Protein AF-A0A9D6ZBC7-F1 (afdb_monomer_lite)

Structure (mmCIF, N/CA/C/O backbone):
data_AF-A0A9D6ZBC7-F1
#
_entry.id   AF-A0A9D6ZBC7-F1
#
loop_
_atom_site.group_PDB
_atom_site.id
_atom_site.type_symbol
_atom_site.label_atom_id
_atom_site.label_alt_id
_atom_site.label_comp_id
_atom_site.label_asym_id
_atom_site.label_entity_id
_atom_site.label_seq_id
_atom_site.pdbx_PDB_ins_code
_atom_site.Cartn_x
_atom_site.Cartn_y
_atom_site.Cartn_z
_atom_site.occupancy
_atom_site.B_iso_or_equiv
_atom_site.auth_seq_id
_atom_site.auth_comp_id
_atom_site.auth_asym_id
_atom_site.auth_atom_id
_atom_site.pdbx_PDB_model_num
ATOM 1 N N . MET A 1 1 ? 12.416 -15.280 4.234 1.00 29.33 1 MET A N 1
ATOM 2 C CA . MET A 1 1 ? 12.600 -16.129 3.039 1.00 29.33 1 MET A CA 1
ATOM 3 C C . MET A 1 1 ? 11.728 -15.596 1.917 1.00 29.33 1 MET A C 1
ATOM 5 O O . MET A 1 1 ? 10.502 -15.662 1.979 1.00 29.33 1 MET A O 1
ATOM 9 N N . SER A 1 2 ? 12.385 -14.903 0.995 1.00 37.00 2 SER A N 1
ATOM 10 C CA . SER A 1 2 ? 11.867 -14.318 -0.238 1.00 37.00 2 SER A CA 1
ATOM 11 C C . SER A 1 2 ? 11.934 -15.381 -1.330 1.00 37.00 2 SER A C 1
ATOM 13 O O . SER A 1 2 ? 13.017 -15.653 -1.837 1.00 37.00 2 SER A O 1
ATOM 15 N N . GLU A 1 3 ? 10.808 -16.001 -1.658 1.00 44.91 3 GLU A N 1
ATOM 16 C CA . GLU A 1 3 ? 10.723 -16.919 -2.794 1.00 44.91 3 GLU A CA 1
ATOM 17 C C . GLU A 1 3 ? 9.916 -16.275 -3.920 1.00 44.91 3 GLU A C 1
ATOM 19 O O . GLU A 1 3 ? 8.805 -15.785 -3.704 1.00 44.91 3 GLU A O 1
ATOM 24 N N . ASN A 1 4 ? 10.545 -16.301 -5.098 1.00 45.50 4 ASN A N 1
ATOM 25 C CA . ASN A 1 4 ? 10.082 -15.939 -6.436 1.00 45.50 4 ASN A CA 1
ATOM 26 C C . ASN A 1 4 ? 9.984 -14.454 -6.799 1.00 45.50 4 ASN A C 1
ATOM 28 O O . ASN A 1 4 ? 8.946 -13.961 -7.234 1.00 45.50 4 ASN A O 1
ATOM 32 N N . SER A 1 5 ? 11.128 -13.771 -6.766 1.00 60.84 5 SER A N 1
ATOM 33 C CA . SER A 1 5 ? 11.419 -12.760 -7.786 1.00 60.84 5 SER A CA 1
ATOM 34 C C . SER A 1 5 ? 12.720 -13.119 -8.495 1.00 60.84 5 SER A C 1
ATOM 36 O O . SER A 1 5 ? 13.741 -13.282 -7.831 1.00 60.84 5 SER A O 1
ATOM 38 N N . ASP A 1 6 ? 12.719 -13.145 -9.828 1.00 77.75 6 ASP A N 1
ATOM 39 C CA . ASP A 1 6 ? 13.914 -13.350 -10.675 1.00 77.75 6 ASP A CA 1
ATOM 40 C C . ASP A 1 6 ? 14.963 -12.218 -10.563 1.00 77.75 6 ASP A C 1
ATOM 42 O O . ASP A 1 6 ? 15.896 -12.128 -11.367 1.00 77.75 6 ASP A O 1
ATOM 46 N N . TYR A 1 7 ? 14.788 -11.311 -9.599 1.00 87.19 7 TYR A N 1
ATOM 47 C CA . TYR A 1 7 ? 15.556 -10.090 -9.415 1.00 87.19 7 TYR A CA 1
ATOM 48 C C . TYR A 1 7 ? 16.086 -9.990 -7.987 1.00 87.19 7 TYR A C 1
ATOM 50 O O . TYR A 1 7 ? 15.372 -10.251 -7.019 1.00 87.19 7 TYR A O 1
ATOM 58 N N . ASN A 1 8 ? 17.334 -9.547 -7.868 1.00 90.38 8 ASN A N 1
ATOM 59 C CA . ASN A 1 8 ? 17.974 -9.218 -6.607 1.00 90.38 8 ASN A CA 1
ATOM 60 C C . ASN A 1 8 ? 17.651 -7.768 -6.211 1.00 90.38 8 ASN A C 1
ATOM 62 O O . ASN A 1 8 ? 17.988 -6.830 -6.941 1.00 90.38 8 ASN A O 1
ATOM 66 N N . PHE A 1 9 ? 17.013 -7.569 -5.057 1.00 89.31 9 PHE A N 1
ATOM 67 C CA . PHE A 1 9 ? 16.696 -6.237 -4.541 1.00 89.31 9 PHE A CA 1
ATOM 68 C C . PHE A 1 9 ? 17.765 -5.777 -3.555 1.00 89.31 9 PHE A C 1
ATOM 70 O O . PHE A 1 9 ? 17.902 -6.333 -2.470 1.00 89.31 9 PHE A O 1
ATOM 77 N N . ILE A 1 10 ? 18.489 -4.716 -3.910 1.00 89.38 10 ILE A N 1
ATOM 78 C CA . ILE A 1 10 ? 19.404 -4.048 -2.983 1.00 89.38 10 ILE A CA 1
ATOM 79 C C . ILE A 1 10 ? 18.573 -3.078 -2.149 1.00 89.38 10 ILE A C 1
ATOM 81 O O . ILE A 1 10 ? 18.008 -2.116 -2.680 1.00 89.38 10 ILE A O 1
ATOM 85 N N . GLU A 1 11 ? 18.481 -3.342 -0.849 1.00 84.38 11 GLU A N 1
ATOM 86 C CA . GLU A 1 11 ? 17.707 -2.533 0.090 1.00 84.38 11 GLU A CA 1
ATOM 87 C C . GLU A 1 11 ? 18.197 -1.080 0.141 1.00 84.38 11 GLU A C 1
ATOM 89 O O . GLU A 1 11 ? 19.388 -0.786 0.046 1.00 84.38 11 GLU A O 1
ATOM 94 N N . ALA A 1 12 ? 17.261 -0.142 0.308 1.00 80.56 12 ALA A N 1
ATOM 95 C CA . ALA A 1 12 ? 17.594 1.279 0.406 1.00 80.56 12 ALA A CA 1
ATOM 96 C C . ALA A 1 12 ? 18.330 1.617 1.714 1.00 80.56 12 ALA A C 1
ATOM 98 O O . ALA A 1 12 ? 19.113 2.566 1.763 1.00 80.56 12 ALA A O 1
ATOM 99 N N . SER A 1 13 ? 18.022 0.882 2.782 1.00 80.62 13 SER A N 1
ATOM 100 C CA . SER A 1 13 ? 18.637 0.983 4.100 1.00 80.62 13 SER A CA 1
ATOM 101 C C . SER A 1 13 ? 18.189 -0.202 4.951 1.00 80.62 13 SER A C 1
ATOM 103 O O . SER A 1 13 ? 17.065 -0.663 4.785 1.00 80.62 13 SER A O 1
ATOM 105 N N . THR A 1 14 ? 19.028 -0.625 5.893 1.00 79.94 14 THR A N 1
ATOM 106 C CA . THR A 1 14 ? 18.683 -1.573 6.965 1.00 79.94 14 THR A CA 1
ATOM 107 C C . THR A 1 14 ? 18.319 -0.865 8.280 1.00 79.94 14 THR A C 1
ATOM 109 O O . THR A 1 14 ? 17.934 -1.503 9.255 1.00 79.94 14 THR A O 1
ATOM 112 N N . ASP A 1 15 ? 18.443 0.466 8.333 1.00 84.50 15 ASP A N 1
ATOM 113 C CA . ASP A 1 15 ? 18.182 1.275 9.525 1.00 84.50 15 ASP A CA 1
ATOM 114 C C . ASP A 1 15 ? 16.700 1.676 9.579 1.00 84.50 15 ASP A C 1
ATOM 116 O O . ASP A 1 15 ? 16.262 2.601 8.887 1.00 84.50 15 ASP A O 1
ATOM 120 N N . GLU A 1 16 ? 15.929 0.990 10.430 1.00 81.94 16 GLU A N 1
ATOM 121 C CA . GLU A 1 16 ? 14.491 1.231 10.613 1.00 81.94 16 GLU A CA 1
ATOM 122 C C . GLU A 1 16 ? 14.165 2.707 10.878 1.00 81.94 16 GLU A C 1
ATOM 124 O O . GLU A 1 16 ? 13.216 3.244 10.304 1.00 81.94 16 GLU A O 1
ATOM 129 N N . LYS A 1 17 ? 14.971 3.395 11.701 1.00 81.75 17 LYS A N 1
ATOM 130 C CA . LYS A 1 17 ? 14.717 4.797 12.062 1.00 81.75 17 LYS A CA 1
ATOM 131 C C . LYS A 1 17 ? 14.887 5.705 10.855 1.00 81.75 17 LYS A C 1
ATOM 133 O O . LYS A 1 17 ? 14.100 6.634 10.672 1.00 81.75 17 LYS A O 1
ATOM 138 N N . LY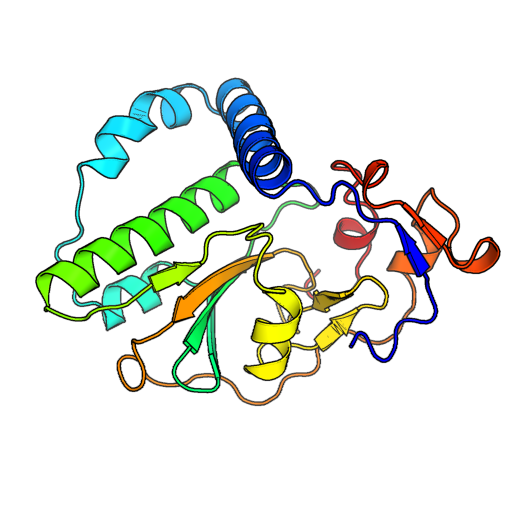S A 1 18 ? 15.887 5.441 10.008 1.00 80.31 18 LYS A N 1
ATOM 139 C CA . LYS A 1 18 ? 16.062 6.181 8.750 1.00 80.31 18 LYS A CA 1
ATOM 140 C C . LYS A 1 18 ? 14.912 5.913 7.790 1.00 80.31 18 LYS A C 1
ATOM 142 O O . LYS A 1 18 ? 14.409 6.866 7.198 1.00 80.31 18 LYS A O 1
ATOM 147 N N . ILE A 1 19 ? 14.471 4.663 7.656 1.00 78.06 19 ILE A N 1
ATOM 148 C CA . ILE A 1 19 ? 13.340 4.309 6.785 1.00 78.06 19 ILE A CA 1
ATOM 149 C C . ILE A 1 19 ? 12.082 5.067 7.220 1.00 78.06 19 ILE A C 1
ATOM 151 O O . ILE A 1 19 ? 11.454 5.737 6.400 1.00 78.06 19 ILE A O 1
ATOM 155 N N . GLU A 1 20 ? 11.756 5.045 8.513 1.00 77.19 20 GLU A N 1
ATOM 156 C CA . GLU A 1 20 ? 10.597 5.761 9.048 1.00 77.19 20 GLU A CA 1
ATOM 157 C C . GLU A 1 20 ? 10.734 7.279 8.903 1.00 77.19 20 GLU A C 1
ATOM 159 O O . GLU A 1 20 ? 9.778 7.959 8.515 1.00 77.19 20 GLU A O 1
ATOM 164 N N . PHE A 1 21 ? 11.916 7.831 9.181 1.00 77.88 21 PHE A N 1
ATOM 165 C CA . PHE A 1 21 ? 12.160 9.263 9.062 1.00 77.88 21 PHE A CA 1
ATOM 166 C C . PHE A 1 21 ? 11.981 9.740 7.618 1.00 77.88 21 PHE A C 1
ATOM 168 O O . PHE A 1 21 ? 11.157 10.617 7.352 1.00 77.88 21 PHE A O 1
ATOM 175 N N . PHE A 1 22 ? 12.690 9.134 6.662 1.00 75.62 22 PHE A N 1
ATOM 176 C CA . PHE A 1 22 ? 12.630 9.544 5.259 1.00 75.62 22 PHE A CA 1
ATOM 177 C C . PHE A 1 22 ? 11.286 9.207 4.605 1.00 75.62 22 PHE A C 1
ATOM 179 O O . PHE A 1 22 ? 10.775 10.017 3.826 1.00 75.62 22 PHE A O 1
ATOM 186 N N . GLY A 1 23 ? 10.672 8.080 4.980 1.00 74.69 23 GLY A N 1
ATOM 187 C CA . GLY A 1 23 ? 9.338 7.680 4.531 1.00 74.69 23 GLY A CA 1
ATOM 188 C C . GLY A 1 23 ? 8.234 8.651 4.956 1.00 74.69 23 GLY A C 1
ATOM 189 O O . GLY A 1 23 ? 7.213 8.754 4.284 1.00 74.69 23 GLY A O 1
ATOM 190 N N . ASN A 1 24 ? 8.443 9.425 6.026 1.00 79.12 24 ASN A N 1
ATOM 191 C CA . ASN A 1 24 ? 7.489 10.430 6.500 1.00 79.12 24 ASN A CA 1
ATOM 192 C C . ASN A 1 24 ? 7.868 11.871 6.133 1.00 79.12 24 ASN A C 1
ATOM 194 O O . ASN A 1 24 ? 6.978 12.709 5.934 1.00 79.12 24 ASN A O 1
ATOM 198 N N . LEU A 1 25 ? 9.167 12.166 6.038 1.00 82.88 25 LEU A N 1
ATOM 199 C CA . LEU A 1 25 ? 9.684 13.498 5.745 1.00 82.88 25 LEU A CA 1
ATOM 200 C C . LEU A 1 25 ? 9.356 13.920 4.312 1.00 82.88 25 LEU A C 1
ATOM 202 O O . LEU A 1 25 ? 8.748 14.972 4.112 1.00 82.88 25 LEU A O 1
ATOM 206 N N . MET A 1 26 ? 9.705 13.093 3.321 1.00 81.44 26 MET A N 1
ATOM 207 C CA . MET A 1 26 ? 9.498 13.432 1.909 1.00 81.44 26 MET A CA 1
ATOM 208 C C . MET A 1 26 ? 8.020 13.701 1.586 1.00 81.44 26 MET A C 1
ATOM 210 O O . MET A 1 26 ? 7.718 14.789 1.089 1.00 81.44 26 MET A O 1
ATOM 214 N N . PRO A 1 27 ? 7.064 12.819 1.946 1.00 82.88 27 PRO A N 1
ATOM 215 C CA . PRO A 1 27 ? 5.643 13.096 1.734 1.00 82.88 27 PRO A CA 1
ATOM 216 C C . PRO A 1 27 ? 5.151 14.365 2.433 1.00 82.88 27 PRO A C 1
ATOM 218 O O . PRO A 1 27 ? 4.293 15.066 1.905 1.00 82.88 27 PRO A O 1
ATOM 221 N N . SER A 1 28 ? 5.704 14.692 3.603 1.00 83.81 28 SER A N 1
ATOM 222 C CA . SER A 1 28 ? 5.352 15.907 4.342 1.00 83.81 28 SER A CA 1
ATOM 223 C C . SER A 1 28 ? 5.837 17.178 3.647 1.00 83.81 28 SER A C 1
ATOM 225 O O . SER A 1 28 ? 5.070 18.133 3.553 1.00 83.81 28 SER A O 1
ATOM 227 N N . ILE A 1 29 ? 7.062 17.179 3.112 1.00 85.56 29 ILE A N 1
ATOM 228 C CA . ILE A 1 29 ? 7.598 18.294 2.316 1.00 85.56 29 ILE A CA 1
ATOM 229 C C . ILE A 1 29 ? 6.783 18.467 1.029 1.00 85.56 29 ILE A C 1
ATOM 231 O O . ILE A 1 29 ? 6.406 19.586 0.678 1.00 85.56 29 ILE A O 1
ATOM 235 N N . ILE A 1 30 ? 6.466 17.362 0.345 1.00 83.88 30 ILE A N 1
ATOM 236 C CA . ILE A 1 30 ? 5.635 17.384 -0.865 1.00 83.88 30 ILE A CA 1
ATOM 237 C C . ILE A 1 30 ? 4.239 17.930 -0.535 1.00 83.88 30 ILE A C 1
ATOM 239 O O . ILE A 1 30 ? 3.748 18.794 -1.258 1.00 83.88 30 ILE A O 1
ATOM 243 N N . LEU A 1 31 ? 3.613 17.490 0.565 1.00 85.44 31 LEU A N 1
ATOM 244 C CA . LEU A 1 31 ? 2.301 17.987 0.988 1.00 85.44 31 LEU A CA 1
ATOM 245 C C . LEU A 1 31 ? 2.336 19.478 1.334 1.00 85.44 31 LEU A C 1
ATOM 247 O O . LEU A 1 31 ? 1.437 20.200 0.920 1.00 85.44 31 LEU A O 1
ATOM 251 N N . LEU A 1 32 ? 3.361 19.948 2.050 1.00 88.12 32 LEU A N 1
ATOM 252 C CA . LEU A 1 32 ? 3.521 21.368 2.370 1.00 88.12 32 LEU A CA 1
ATOM 253 C C . LEU A 1 32 ? 3.595 22.218 1.095 1.00 88.12 32 LEU A C 1
ATOM 255 O O . LEU A 1 32 ? 2.945 23.256 1.017 1.00 88.12 32 LEU A O 1
ATOM 259 N N . ARG A 1 33 ? 4.334 21.752 0.079 1.00 87.00 33 ARG A N 1
ATOM 260 C CA . ARG A 1 33 ? 4.447 22.441 -1.215 1.00 87.00 33 ARG A CA 1
ATOM 261 C C . ARG A 1 33 ? 3.155 22.398 -2.036 1.00 87.00 33 ARG A C 1
ATOM 263 O O . ARG A 1 33 ? 2.789 23.407 -2.624 1.00 87.00 33 ARG A O 1
ATOM 270 N N . ARG A 1 34 ? 2.466 21.251 -2.090 1.00 85.69 34 ARG A N 1
ATOM 271 C CA . ARG A 1 34 ? 1.246 21.068 -2.905 1.00 85.69 34 ARG A CA 1
ATOM 272 C C . ARG A 1 34 ? -0.023 21.620 -2.250 1.00 85.69 34 ARG A C 1
ATOM 274 O O . ARG A 1 34 ? -0.918 22.069 -2.954 1.00 85.69 34 ARG A O 1
ATOM 281 N N . ASN A 1 35 ? -0.145 21.531 -0.926 1.00 85.69 35 ASN A N 1
ATOM 282 C CA . ASN A 1 35 ? -1.330 21.941 -0.171 1.00 85.69 35 ASN A CA 1
ATOM 283 C C . ASN A 1 35 ? -0.950 22.422 1.251 1.00 85.69 35 ASN A C 1
ATOM 285 O O . ASN A 1 35 ? -1.160 21.705 2.241 1.00 85.69 35 ASN A O 1
ATOM 289 N N . PRO A 1 36 ? -0.410 23.648 1.380 1.00 86.75 36 PRO A N 1
ATOM 290 C CA . PRO A 1 36 ? 0.114 24.164 2.646 1.00 86.75 36 PRO A CA 1
ATOM 291 C C . PRO A 1 36 ? -0.966 24.308 3.722 1.00 86.75 36 PRO A C 1
ATOM 293 O O . PRO A 1 36 ? -0.719 23.991 4.883 1.00 86.75 36 PRO A O 1
ATOM 296 N N . ARG A 1 37 ? -2.193 24.702 3.346 1.00 87.50 37 ARG A N 1
ATOM 297 C CA . ARG A 1 37 ? -3.327 24.787 4.285 1.00 87.50 37 ARG A CA 1
ATOM 298 C C . ARG A 1 37 ? -3.588 23.441 4.956 1.00 87.50 37 ARG A C 1
ATOM 300 O O . ARG A 1 37 ? -3.703 23.368 6.175 1.00 87.50 37 ARG A O 1
ATOM 307 N N . ARG A 1 38 ? -3.635 22.357 4.178 1.00 83.94 38 ARG A N 1
ATOM 308 C CA . ARG A 1 38 ? -3.868 21.010 4.715 1.00 83.94 38 ARG A CA 1
ATOM 309 C C . ARG A 1 38 ? -2.731 20.541 5.616 1.00 83.94 38 ARG A C 1
ATOM 311 O O . ARG A 1 38 ? -3.001 19.894 6.626 1.00 83.94 38 ARG A O 1
ATOM 318 N N . PHE A 1 39 ? -1.489 20.876 5.269 1.00 84.75 39 PHE A N 1
ATOM 319 C CA . PHE A 1 39 ? -0.332 20.602 6.116 1.00 84.75 39 PHE A CA 1
ATOM 320 C C . PHE A 1 39 ? -0.441 21.324 7.468 1.00 84.75 39 PHE A C 1
ATOM 322 O O . PHE A 1 39 ? -0.314 20.681 8.508 1.00 84.75 39 PHE A O 1
ATOM 329 N N . LEU A 1 40 ? -0.747 22.626 7.459 1.00 86.25 40 LEU A N 1
ATOM 330 C CA . LEU A 1 40 ? -0.891 23.442 8.671 1.00 86.25 40 LEU A CA 1
ATOM 331 C C . LEU A 1 40 ? -2.041 22.962 9.570 1.00 86.25 40 LEU A C 1
ATOM 333 O O . LEU A 1 40 ? -1.915 22.972 10.790 1.00 86.25 40 LEU A O 1
ATOM 337 N N . MET A 1 41 ? -3.131 22.457 8.987 1.00 85.25 41 MET A N 1
ATOM 338 C CA . MET A 1 41 ? -4.286 21.936 9.734 1.00 85.25 41 MET A CA 1
ATOM 339 C C . MET A 1 41 ? -4.084 20.515 10.299 1.00 85.25 41 MET A C 1
ATOM 341 O O . MET A 1 41 ? -4.974 19.994 10.977 1.00 85.25 41 MET A O 1
ATOM 345 N N . ARG A 1 42 ? -2.943 19.850 10.050 1.00 81.38 42 ARG A N 1
ATOM 346 C CA . ARG A 1 42 ? -2.671 18.477 10.529 1.00 81.38 42 ARG A CA 1
ATOM 347 C C . ARG A 1 42 ? -2.866 18.285 12.042 1.00 81.38 42 ARG A C 1
ATOM 349 O O . ARG A 1 42 ? -3.513 17.298 12.400 1.00 81.38 42 ARG A O 1
ATOM 356 N N . PRO A 1 43 ? -2.356 19.161 12.936 1.00 79.44 43 PRO A N 1
ATOM 357 C CA . PRO A 1 43 ? -2.521 18.986 14.380 1.00 79.44 43 PRO A CA 1
ATOM 358 C C . PRO A 1 43 ? -3.997 18.981 14.788 1.00 79.44 43 PRO A C 1
ATOM 360 O O . PRO A 1 43 ? -4.437 18.076 15.493 1.00 79.44 43 PRO A O 1
ATOM 363 N N . LEU A 1 44 ? -4.786 19.913 14.246 1.00 81.75 44 LEU A N 1
ATOM 364 C CA . LEU A 1 44 ? -6.225 20.003 14.506 1.00 81.75 44 LEU A CA 1
ATOM 365 C C . LEU A 1 44 ? -6.963 18.742 14.038 1.00 81.75 44 LEU A C 1
ATOM 367 O O . LEU A 1 44 ? -7.788 18.191 14.765 1.00 81.75 44 LEU A O 1
ATOM 371 N N . ARG A 1 45 ? -6.606 18.202 12.864 1.00 81.38 45 ARG A N 1
ATOM 372 C CA . ARG A 1 45 ? -7.185 16.942 12.363 1.00 81.38 45 ARG A CA 1
ATOM 373 C C . ARG A 1 45 ? -6.873 15.741 13.265 1.00 81.38 45 ARG A C 1
ATOM 375 O O . ARG A 1 45 ? -7.701 14.833 13.326 1.00 81.38 45 ARG A O 1
ATOM 382 N N . LYS A 1 46 ? -5.727 15.712 13.959 1.00 78.56 46 LYS A N 1
ATOM 383 C CA . LYS A 1 46 ? -5.367 14.625 14.895 1.00 78.56 46 LYS A CA 1
ATOM 384 C C . LYS A 1 46 ? -6.142 14.672 16.212 1.00 78.56 46 LYS A C 1
ATOM 386 O O . LYS A 1 46 ? -6.329 13.621 16.833 1.00 78.56 46 LYS A O 1
ATOM 391 N N . LEU A 1 47 ? -6.561 15.862 16.643 1.00 78.62 47 LEU A N 1
ATOM 392 C CA . LEU A 1 47 ? -7.369 16.043 17.854 1.00 78.62 47 LEU A CA 1
ATOM 393 C C . LEU A 1 47 ? -8.775 15.465 17.673 1.00 78.62 47 LEU A C 1
ATOM 395 O O . LEU A 1 47 ? -9.328 14.875 18.598 1.00 78.62 47 LEU A O 1
ATOM 399 N N . TYR A 1 48 ? -9.313 15.548 16.457 1.00 79.94 48 TYR A N 1
ATOM 400 C CA . TYR A 1 48 ? -10.593 14.943 16.124 1.00 79.94 48 TYR A CA 1
ATOM 401 C C . TYR A 1 48 ? -10.542 13.410 16.216 1.00 79.94 48 TYR A C 1
ATOM 403 O O . TYR A 1 48 ? -9.776 12.753 15.502 1.00 79.94 48 TYR A O 1
ATOM 411 N N . THR A 1 49 ? -11.407 12.851 17.062 1.00 77.38 49 THR A N 1
ATOM 412 C CA . THR A 1 49 ? -11.709 11.417 17.096 1.00 77.38 49 THR A CA 1
ATOM 413 C C . THR A 1 49 ? -13.128 11.224 16.566 1.00 77.38 49 THR A C 1
ATOM 415 O O . THR A 1 49 ? -14.025 11.882 17.092 1.00 77.38 49 THR A O 1
ATOM 418 N N . PRO A 1 50 ? -13.345 10.364 15.556 1.00 81.31 50 PRO A N 1
ATOM 419 C CA . PRO A 1 50 ? -14.686 10.070 15.062 1.00 81.31 50 PRO A CA 1
ATOM 420 C C . PRO A 1 50 ? -15.608 9.549 16.175 1.00 81.31 50 PRO A C 1
ATOM 422 O O . PRO A 1 50 ? -15.136 8.994 17.172 1.00 81.31 50 PRO A O 1
ATOM 425 N N . SER A 1 51 ? -16.913 9.735 15.994 1.00 82.94 51 SER A N 1
ATOM 426 C CA . SER A 1 51 ? -17.970 9.133 16.822 1.00 82.94 51 SER A CA 1
ATOM 427 C C . SER A 1 51 ? -18.651 7.944 16.139 1.00 82.94 51 SER A C 1
ATOM 429 O O . SER A 1 51 ? -19.522 7.321 16.738 1.00 82.94 51 SER A O 1
ATOM 431 N N . ASP A 1 52 ? -18.283 7.662 14.887 1.00 85.25 52 ASP A N 1
ATOM 432 C CA . ASP A 1 52 ? -18.844 6.578 14.084 1.00 85.25 52 ASP A CA 1
ATOM 433 C C . ASP A 1 52 ? -18.542 5.211 14.723 1.00 85.25 52 ASP A C 1
ATOM 435 O O . ASP A 1 52 ? -17.489 5.022 15.341 1.00 85.25 52 ASP A O 1
ATOM 439 N N . LYS A 1 53 ? -19.428 4.228 14.509 1.00 90.06 53 LYS A N 1
ATOM 440 C CA . LYS A 1 53 ? -19.114 2.820 14.807 1.00 90.06 53 LYS A CA 1
ATOM 441 C C . LYS A 1 53 ? -17.916 2.379 13.963 1.00 90.06 53 LYS A C 1
ATOM 443 O O . LYS A 1 53 ? -17.784 2.800 12.813 1.00 90.06 53 LYS A O 1
ATOM 448 N N . ILE A 1 54 ? -17.076 1.482 14.484 1.00 90.31 54 ILE A N 1
ATOM 449 C CA . ILE A 1 54 ? -15.848 1.057 13.787 1.00 90.31 54 ILE A CA 1
ATOM 450 C C . ILE A 1 54 ? -16.128 0.530 12.371 1.00 90.31 54 ILE A C 1
ATOM 452 O O . ILE A 1 54 ? -15.447 0.924 11.424 1.00 90.31 54 ILE A O 1
ATOM 456 N N . SER A 1 55 ? -17.146 -0.316 12.201 1.00 89.50 55 SER A N 1
ATOM 457 C CA . SER A 1 55 ? -17.503 -0.887 10.895 1.00 89.50 55 SER A CA 1
ATOM 458 C C . SER A 1 55 ? -17.912 0.177 9.870 1.00 89.50 55 SER A C 1
ATOM 460 O O . SER A 1 55 ? -17.512 0.109 8.708 1.00 89.50 55 SER A O 1
ATOM 462 N N . GLU A 1 56 ? -18.655 1.195 10.302 1.00 91.25 56 GLU A N 1
ATOM 463 C CA . GLU A 1 56 ? -19.062 2.325 9.465 1.00 91.25 56 GLU A CA 1
ATOM 464 C C . GLU A 1 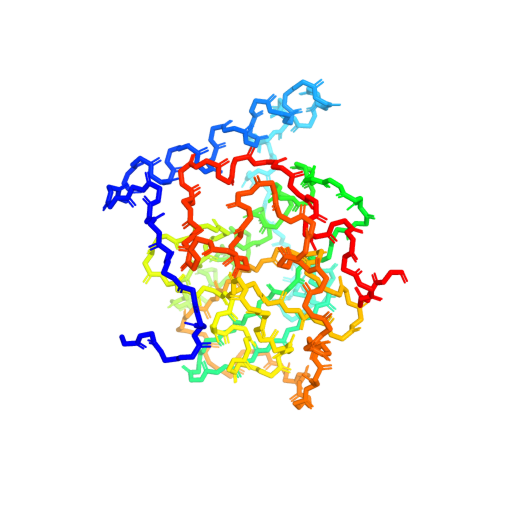56 ? -17.871 3.225 9.121 1.00 91.25 56 GLU A C 1
ATOM 466 O O . GLU A 1 56 ? -17.691 3.614 7.964 1.00 91.25 56 GLU A O 1
ATOM 471 N N . TYR A 1 57 ? -17.004 3.484 10.105 1.00 92.94 57 TYR A N 1
ATOM 472 C CA . TYR A 1 57 ? -15.777 4.242 9.906 1.00 92.94 57 TYR A CA 1
ATOM 473 C C . TYR A 1 57 ? -14.876 3.583 8.857 1.00 92.94 57 TYR A C 1
ATOM 475 O O . TYR A 1 57 ? -14.403 4.254 7.940 1.00 92.94 57 TYR A O 1
ATOM 483 N N . VAL A 1 58 ? -14.667 2.268 8.947 1.00 92.69 58 VAL A N 1
ATOM 484 C CA . VAL A 1 58 ? -13.865 1.523 7.970 1.00 92.69 58 VAL A CA 1
ATOM 485 C C . VAL A 1 58 ? -14.503 1.584 6.585 1.00 92.69 58 VAL A C 1
ATOM 487 O O . VAL A 1 58 ? -13.841 2.013 5.642 1.00 92.69 58 VAL A O 1
ATOM 490 N N . LYS A 1 59 ? -15.798 1.264 6.468 1.00 91.19 59 LYS A N 1
ATOM 491 C CA . LYS A 1 59 ? -16.519 1.260 5.184 1.00 91.19 59 LYS A CA 1
ATOM 492 C C . LYS A 1 59 ? -16.456 2.607 4.451 1.00 91.19 59 LYS A C 1
ATOM 494 O O . LYS A 1 59 ? -16.458 2.641 3.227 1.00 91.19 59 LYS A O 1
ATOM 499 N N . LYS A 1 60 ? -16.409 3.721 5.186 1.00 92.62 60 LYS A N 1
ATOM 500 C CA . LYS A 1 60 ? -16.354 5.077 4.618 1.00 92.62 60 LYS A CA 1
ATOM 501 C C . LYS A 1 60 ? -14.960 5.505 4.147 1.00 92.62 60 LYS A C 1
ATOM 503 O O . LYS A 1 60 ? -14.860 6.409 3.321 1.00 92.62 60 LYS A O 1
ATOM 508 N N . ASN A 1 61 ? -13.895 4.942 4.716 1.00 93.38 61 ASN A N 1
ATOM 509 C CA . ASN A 1 61 ? -12.531 5.471 4.564 1.00 93.38 61 ASN A CA 1
ATOM 510 C C . ASN A 1 61 ? -11.571 4.528 3.821 1.00 93.38 61 ASN A C 1
ATOM 512 O O . ASN A 1 61 ? -10.417 4.897 3.594 1.00 93.38 61 ASN A O 1
ATOM 516 N N . VAL A 1 62 ? -12.025 3.327 3.471 1.00 94.19 62 VAL A N 1
ATOM 517 C CA . VAL A 1 62 ? -11.220 2.273 2.852 1.00 94.19 62 VAL A CA 1
ATOM 518 C C . VAL A 1 62 ? -11.867 1.865 1.534 1.00 94.19 62 VAL A C 1
ATOM 520 O O . VAL A 1 62 ? -13.090 1.778 1.453 1.00 94.19 62 VAL A O 1
ATOM 523 N N . ASP A 1 63 ? -11.050 1.634 0.509 1.00 93.69 63 ASP A N 1
ATOM 524 C CA . ASP A 1 63 ? -11.526 1.200 -0.806 1.00 93.69 63 ASP A CA 1
ATOM 525 C C . ASP A 1 63 ? -11.703 -0.320 -0.887 1.00 93.69 63 ASP A C 1
ATOM 527 O O . ASP A 1 63 ? -12.639 -0.773 -1.537 1.00 93.69 63 ASP A O 1
ATOM 531 N N . ASP A 1 64 ? -10.840 -1.091 -0.218 1.00 93.19 64 ASP A N 1
ATOM 532 C CA . ASP A 1 64 ? -10.987 -2.544 -0.080 1.00 93.19 64 ASP A CA 1
ATOM 533 C C . ASP A 1 64 ? -10.321 -3.082 1.204 1.00 93.19 64 ASP A C 1
ATOM 535 O O . ASP A 1 64 ? -9.395 -2.466 1.744 1.00 93.19 64 ASP A O 1
ATOM 539 N N . ILE A 1 65 ? -10.801 -4.215 1.719 1.00 93.81 65 ILE A N 1
ATOM 540 C CA . ILE A 1 65 ? -10.384 -4.793 2.999 1.00 93.81 65 ILE A CA 1
ATOM 541 C C . ILE A 1 65 ? -10.229 -6.312 2.936 1.00 93.81 65 ILE A C 1
ATOM 543 O O . ILE A 1 65 ? -11.117 -7.046 2.511 1.00 93.81 65 ILE A O 1
ATOM 547 N N . GLY A 1 66 ? -9.108 -6.795 3.465 1.00 92.38 66 GLY A N 1
ATOM 548 C CA . GLY A 1 66 ? -8.812 -8.215 3.616 1.00 92.38 66 GLY A CA 1
ATOM 549 C C . GLY A 1 66 ? -8.482 -8.560 5.059 1.00 92.38 66 GLY A C 1
ATOM 550 O O . GLY A 1 66 ? -8.162 -7.687 5.867 1.00 92.38 66 GLY A O 1
ATOM 551 N N . GLU A 1 67 ? -8.542 -9.845 5.381 1.00 91.69 67 GLU A N 1
ATOM 552 C CA . GLU A 1 67 ? -8.160 -10.363 6.691 1.00 91.69 67 GLU A CA 1
ATOM 553 C C . GLU A 1 67 ? -7.344 -11.642 6.522 1.00 91.69 67 GLU A C 1
ATOM 555 O O . GLU A 1 67 ? -7.633 -12.471 5.656 1.00 91.69 67 GLU A O 1
ATOM 560 N N . ILE A 1 68 ? -6.285 -11.754 7.317 1.00 90.94 68 ILE A N 1
ATOM 561 C CA . ILE A 1 68 ? -5.422 -12.928 7.389 1.00 90.94 68 ILE A CA 1
ATOM 562 C C . ILE A 1 68 ? -4.902 -13.063 8.820 1.00 90.94 68 ILE A C 1
ATOM 564 O O . ILE A 1 68 ? -4.339 -12.116 9.369 1.00 90.94 68 ILE A O 1
ATOM 568 N N . ASP A 1 69 ? -5.122 -14.224 9.434 1.00 89.25 69 ASP A N 1
ATOM 569 C CA . ASP A 1 69 ? -4.654 -14.569 10.782 1.00 89.25 69 ASP A CA 1
ATOM 570 C C . ASP A 1 69 ? -4.962 -13.494 11.849 1.00 89.25 69 ASP A C 1
ATOM 572 O O . ASP A 1 69 ? -4.098 -13.092 12.632 1.00 89.25 69 ASP A O 1
ATOM 576 N N . GLY A 1 70 ? -6.188 -12.956 11.862 1.00 88.31 70 GLY A N 1
ATOM 577 C CA . GLY A 1 70 ? -6.598 -11.915 12.811 1.00 88.31 70 GLY A CA 1
ATOM 578 C C . GLY A 1 70 ? -5.985 -10.534 12.546 1.00 88.31 70 GLY A C 1
ATOM 579 O O . GLY A 1 70 ? -6.061 -9.645 13.406 1.00 88.31 70 GLY A O 1
ATOM 580 N N . THR A 1 71 ? -5.373 -10.346 11.375 1.00 91.81 71 THR A N 1
ATOM 581 C CA . THR A 1 71 ? -4.830 -9.074 10.896 1.00 91.81 71 THR A CA 1
ATOM 582 C C . THR A 1 71 ? -5.672 -8.540 9.751 1.00 91.81 71 THR A C 1
ATOM 584 O O . THR A 1 71 ? -5.746 -9.152 8.687 1.00 91.81 71 THR A O 1
ATOM 587 N N . TYR A 1 72 ? -6.256 -7.360 9.943 1.00 94.06 72 TYR A N 1
ATOM 588 C CA . TYR A 1 72 ? -6.945 -6.652 8.869 1.00 94.06 72 TYR A CA 1
ATOM 589 C C . TYR A 1 72 ? -5.955 -5.873 8.025 1.00 94.06 72 TYR A C 1
ATOM 591 O O . TYR A 1 72 ? -5.044 -5.237 8.555 1.00 94.06 72 TYR A O 1
ATOM 599 N N . VAL A 1 73 ? -6.171 -5.885 6.718 1.00 94.69 73 VAL A N 1
ATOM 600 C CA . VAL A 1 73 ? -5.398 -5.141 5.733 1.00 94.69 73 VAL A CA 1
ATOM 601 C C . VAL A 1 73 ? -6.350 -4.229 4.977 1.00 94.69 73 VAL A C 1
ATOM 603 O O . VAL A 1 73 ? -7.369 -4.687 4.472 1.00 94.69 73 VAL A O 1
ATOM 606 N N . PHE A 1 74 ? -6.018 -2.946 4.904 1.00 95.50 74 PHE A N 1
ATOM 607 C CA . PHE A 1 74 ? -6.855 -1.914 4.301 1.00 95.50 74 PHE A CA 1
ATOM 608 C C . PHE A 1 74 ? -6.144 -1.305 3.097 1.00 95.50 74 PHE A C 1
ATOM 610 O O . PHE A 1 74 ? -4.975 -0.908 3.197 1.00 95.50 74 PHE A O 1
ATOM 617 N N . LEU A 1 75 ? -6.863 -1.204 1.982 1.00 95.25 75 LEU A N 1
ATOM 618 C CA . LEU A 1 75 ? -6.401 -0.567 0.757 1.00 95.25 75 LEU A CA 1
ATOM 619 C C . LEU A 1 75 ? -7.028 0.815 0.594 1.00 95.25 75 LEU A C 1
ATOM 621 O O . LEU A 1 75 ? -8.230 1.002 0.774 1.00 95.25 75 LEU A O 1
ATOM 625 N N . HIS A 1 76 ? -6.202 1.778 0.200 1.00 95.44 76 HIS A N 1
ATOM 626 C CA . HIS A 1 76 ? -6.634 3.126 -0.155 1.00 95.44 76 HIS A CA 1
ATOM 627 C C . HIS A 1 76 ? -6.135 3.436 -1.560 1.00 95.44 76 HIS A C 1
ATOM 629 O O . HIS A 1 76 ? -4.923 3.533 -1.775 1.00 95.44 76 HIS A O 1
ATOM 635 N N . LYS A 1 77 ? -7.039 3.574 -2.527 1.00 93.06 77 LYS A N 1
ATOM 636 C CA . LYS A 1 77 ? -6.672 3.854 -3.915 1.00 93.06 77 LYS A CA 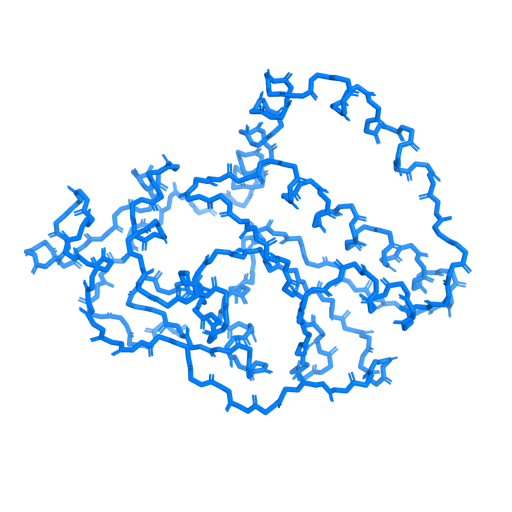1
ATOM 637 C C . LYS A 1 77 ? -6.272 5.315 -4.071 1.00 93.06 77 LYS A C 1
ATOM 639 O O . LYS A 1 77 ? -6.896 6.213 -3.504 1.00 93.06 77 LYS A O 1
ATOM 644 N N . TRP A 1 78 ? -5.284 5.581 -4.913 1.00 89.56 78 TRP A N 1
ATOM 645 C CA . TRP A 1 78 ? -5.085 6.916 -5.471 1.00 89.56 78 TRP A CA 1
ATOM 646 C C . TRP A 1 78 ? -5.443 6.901 -6.957 1.00 89.56 78 TRP A C 1
ATOM 648 O O . TRP A 1 78 ? -5.436 5.856 -7.602 1.00 89.56 78 TRP A O 1
ATOM 658 N N . LYS A 1 79 ? -5.743 8.069 -7.529 1.00 82.62 79 LYS A N 1
ATOM 659 C CA . LYS A 1 79 ? -6.089 8.185 -8.959 1.00 82.62 79 LYS A CA 1
ATOM 660 C C . LYS A 1 79 ? -4.951 8.717 -9.824 1.00 82.62 79 LYS A C 1
ATOM 662 O O . LYS A 1 79 ? -4.959 8.540 -11.033 1.00 82.62 79 LYS A O 1
ATOM 667 N N . ALA A 1 80 ? -3.982 9.401 -9.224 1.00 80.81 80 ALA A N 1
ATOM 668 C CA . ALA A 1 80 ? -2.897 10.009 -9.976 1.00 80.81 80 ALA A CA 1
ATOM 669 C C . ALA A 1 80 ? -1.902 8.955 -10.495 1.00 80.81 80 ALA A C 1
ATOM 671 O O . ALA A 1 80 ? -1.622 7.955 -9.836 1.00 80.81 80 ALA A O 1
ATOM 672 N N . HIS A 1 81 ? -1.284 9.228 -11.647 1.00 78.75 81 HIS A N 1
ATOM 673 C CA . HIS A 1 81 ? -0.170 8.419 -12.166 1.00 78.75 81 HIS A CA 1
ATOM 674 C C . HIS A 1 81 ? 1.134 8.604 -11.372 1.00 78.75 81 HIS A C 1
ATOM 676 O O . HIS A 1 81 ? 2.094 7.872 -11.592 1.00 78.75 81 HIS A O 1
ATOM 682 N N . SER A 1 82 ? 1.175 9.576 -10.457 1.00 80.06 82 SER A N 1
ATOM 683 C CA . SER A 1 82 ? 2.307 9.874 -9.576 1.00 80.06 82 SER A CA 1
ATOM 684 C C . SER A 1 82 ? 1.869 9.806 -8.116 1.00 80.06 82 SER A C 1
ATOM 686 O O . SER A 1 82 ? 0.677 9.818 -7.818 1.00 80.06 82 SER A O 1
ATOM 688 N N . PHE A 1 83 ? 2.845 9.760 -7.208 1.00 83.25 83 PHE A N 1
ATOM 689 C CA . PHE A 1 83 ? 2.597 9.735 -5.770 1.00 83.25 83 PHE A CA 1
ATOM 690 C C . PHE A 1 83 ? 1.612 10.831 -5.330 1.00 83.25 83 PHE A C 1
ATOM 692 O O . PHE A 1 83 ? 1.838 12.026 -5.567 1.00 83.25 83 PHE A O 1
ATOM 699 N N . ASP A 1 84 ? 0.543 10.416 -4.648 1.00 87.31 84 ASP A N 1
ATOM 700 C CA . ASP A 1 84 ? -0.463 11.319 -4.099 1.00 87.31 84 ASP A CA 1
ATOM 701 C C . ASP A 1 84 ? -0.214 11.570 -2.593 1.00 87.31 84 ASP A C 1
ATOM 703 O O . ASP A 1 84 ? -0.543 10.726 -1.751 1.00 87.31 84 ASP A O 1
ATOM 707 N N . PRO A 1 85 ? 0.353 12.736 -2.214 1.00 85.94 85 PRO A N 1
ATOM 708 C CA . PRO A 1 85 ? 0.652 13.055 -0.818 1.00 85.94 85 PRO A CA 1
ATOM 709 C C . PRO A 1 85 ? -0.608 13.267 0.031 1.00 85.94 85 PRO A C 1
ATOM 711 O O . PRO A 1 85 ? -0.542 13.182 1.258 1.00 85.94 85 PRO A O 1
ATOM 714 N N . VAL A 1 86 ? -1.743 13.583 -0.597 1.00 87.88 86 VAL A N 1
ATOM 715 C CA . VAL A 1 86 ? -3.012 13.801 0.096 1.00 87.88 86 VAL A CA 1
ATOM 716 C C . VAL A 1 86 ? -3.597 12.461 0.519 1.00 87.88 86 VAL A C 1
ATOM 718 O O . VAL A 1 86 ? -3.902 12.288 1.699 1.00 87.88 86 VAL A O 1
ATOM 721 N N . VAL A 1 87 ? -3.679 11.507 -0.411 1.00 90.38 87 VAL A N 1
ATOM 722 C CA . VAL A 1 87 ? -4.169 10.151 -0.121 1.00 90.38 87 VAL A CA 1
ATOM 723 C C . VAL A 1 87 ? -3.239 9.442 0.866 1.00 90.38 87 VAL A C 1
ATOM 725 O O . VAL A 1 87 ? -3.713 8.769 1.781 1.00 90.38 87 VAL A O 1
ATOM 728 N N . PHE A 1 88 ? -1.924 9.677 0.778 1.00 90.94 88 PHE A N 1
ATOM 729 C CA . PHE A 1 88 ? -0.957 9.153 1.750 1.00 90.94 88 PHE A CA 1
ATOM 730 C C . PHE A 1 88 ? -1.243 9.650 3.168 1.00 90.94 88 PHE A C 1
ATOM 732 O O . PHE A 1 88 ? -1.245 8.881 4.130 1.00 90.94 88 PHE A O 1
ATOM 739 N N . GLU A 1 89 ? -1.500 10.950 3.308 1.00 89.88 89 GLU A N 1
ATOM 740 C CA . GLU A 1 89 ? -1.805 11.542 4.604 1.00 89.88 89 GLU A CA 1
ATOM 741 C C . GLU A 1 89 ? -3.143 11.055 5.157 1.00 89.88 89 GLU A C 1
ATOM 743 O O . GLU A 1 89 ? -3.251 10.785 6.354 1.00 89.88 89 GLU A O 1
ATOM 748 N N . ASP A 1 90 ? -4.158 10.929 4.306 1.00 90.81 90 ASP A N 1
ATOM 749 C CA . ASP A 1 90 ? -5.466 10.430 4.720 1.00 90.81 90 ASP A CA 1
ATOM 750 C C . ASP A 1 90 ? -5.407 8.965 5.140 1.00 90.81 90 ASP A C 1
ATOM 752 O O . ASP A 1 90 ? -5.981 8.621 6.167 1.00 90.81 90 ASP A O 1
ATOM 756 N N . THR A 1 91 ? -4.619 8.146 4.444 1.00 93.94 91 THR A N 1
ATOM 757 C CA . THR A 1 91 ? -4.339 6.754 4.819 1.00 93.94 91 THR A CA 1
ATOM 758 C C . THR A 1 91 ? -3.730 6.665 6.223 1.00 93.94 91 THR A C 1
ATOM 760 O O . THR A 1 91 ? -4.173 5.892 7.075 1.00 93.94 91 THR A O 1
ATOM 763 N N . LYS A 1 92 ? -2.736 7.511 6.522 1.00 92.50 92 LYS A N 1
ATOM 764 C CA . LYS A 1 92 ? -2.134 7.574 7.863 1.00 92.50 92 LYS A CA 1
ATOM 765 C C . LYS A 1 92 ? -3.119 8.062 8.919 1.00 92.50 92 LYS A C 1
ATOM 767 O O . LYS A 1 92 ? -3.110 7.575 10.048 1.00 92.50 92 LYS A O 1
ATOM 772 N N . MET A 1 93 ? -3.941 9.049 8.572 1.00 91.56 93 MET A N 1
ATOM 773 C CA . MET A 1 93 ? -4.947 9.592 9.478 1.00 91.56 93 MET A CA 1
ATOM 774 C C . MET A 1 93 ? -6.043 8.567 9.774 1.00 91.56 93 MET A C 1
ATOM 776 O O . MET A 1 93 ? -6.491 8.483 10.916 1.00 91.56 93 MET A O 1
ATOM 780 N N . PHE A 1 94 ? -6.443 7.786 8.770 1.00 94.38 94 PHE A N 1
ATOM 781 C CA . PHE A 1 94 ? -7.396 6.694 8.898 1.00 94.38 94 PHE A CA 1
ATOM 782 C C . PHE A 1 94 ? -6.925 5.690 9.948 1.00 94.38 94 PHE A C 1
ATOM 784 O O . PHE A 1 94 ? -7.599 5.516 10.962 1.00 94.38 94 PHE A O 1
ATOM 791 N N . ILE A 1 95 ? -5.740 5.098 9.765 1.00 93.69 95 ILE A N 1
ATOM 792 C CA . ILE A 1 95 ? -5.275 4.042 10.669 1.00 93.69 95 ILE A CA 1
ATOM 793 C C . ILE A 1 95 ? -5.000 4.582 12.083 1.00 93.69 95 ILE A C 1
ATOM 795 O O . ILE A 1 95 ? -5.292 3.918 13.075 1.00 93.69 95 ILE A O 1
ATOM 799 N N . TYR A 1 96 ? -4.536 5.834 12.199 1.00 92.06 96 TYR A N 1
ATOM 800 C CA . TYR A 1 96 ? -4.380 6.516 13.488 1.00 92.06 96 TYR A CA 1
ATOM 801 C C . TYR A 1 96 ? -5.715 6.679 14.231 1.00 92.06 96 TYR A C 1
ATOM 803 O O . TYR A 1 96 ? -5.801 6.420 15.434 1.00 92.06 96 TYR A O 1
ATOM 811 N N . ARG A 1 97 ? -6.768 7.114 13.530 1.00 92.44 97 ARG A N 1
ATOM 812 C CA . ARG A 1 97 ? -8.104 7.303 14.113 1.00 92.44 97 ARG A CA 1
ATOM 813 C C . ARG A 1 97 ? -8.783 5.977 14.419 1.00 92.44 97 ARG A C 1
ATOM 815 O O . ARG A 1 97 ? -9.390 5.869 15.478 1.00 92.44 97 ARG A O 1
ATOM 822 N N . LEU A 1 98 ? -8.625 4.976 13.556 1.00 93.00 98 LEU A N 1
ATOM 823 C CA . LEU A 1 98 ? -9.106 3.625 13.819 1.00 93.00 98 LEU A CA 1
ATOM 824 C C . LEU A 1 98 ? -8.489 3.075 15.112 1.00 93.00 98 LEU A C 1
ATOM 826 O O . LEU A 1 98 ? -9.214 2.613 15.983 1.00 93.00 98 LEU A O 1
ATOM 830 N N . ASN A 1 99 ? -7.177 3.239 15.305 1.00 91.25 99 ASN A N 1
ATOM 831 C CA . ASN A 1 99 ? -6.505 2.826 16.539 1.00 91.25 99 ASN A CA 1
ATOM 832 C C . ASN A 1 99 ? -7.057 3.536 17.790 1.00 91.25 99 ASN A C 1
ATOM 834 O O . ASN A 1 99 ? -7.167 2.926 18.850 1.00 91.25 99 ASN A O 1
ATOM 838 N N . LYS A 1 100 ? -7.438 4.817 17.679 1.00 90.31 100 LYS A N 1
ATOM 839 C CA . LYS A 1 100 ? -8.113 5.544 18.768 1.00 90.31 100 LYS A CA 1
ATOM 840 C C . LYS A 1 100 ? -9.515 5.010 19.058 1.00 90.31 100 LYS A C 1
ATOM 842 O O . LYS A 1 100 ? -9.891 4.953 20.224 1.00 90.31 100 LYS A O 1
ATOM 847 N N . LEU A 1 101 ? -10.288 4.668 18.025 1.00 90.94 101 LEU A N 1
ATOM 848 C CA . LEU A 1 101 ? -11.625 4.091 18.191 1.00 90.94 101 LEU A CA 1
ATOM 849 C C . LEU A 1 101 ? -11.547 2.741 18.910 1.00 90.94 101 LEU A C 1
ATOM 851 O O . LEU A 1 101 ? -12.251 2.536 19.889 1.00 90.94 101 LEU A O 1
ATOM 855 N N . LEU A 1 102 ? -10.611 1.882 18.506 1.00 90.31 102 LEU A N 1
ATOM 856 C CA . LEU A 1 102 ? -10.371 0.588 19.152 1.00 90.31 102 LEU A CA 1
ATOM 857 C C . LEU A 1 102 ? -10.000 0.737 20.624 1.00 90.31 102 LEU A C 1
ATOM 859 O O . LEU A 1 102 ? -10.575 0.069 21.477 1.00 90.31 102 LEU A O 1
ATOM 863 N N . ALA A 1 103 ? -9.089 1.665 20.927 1.00 89.31 103 ALA A N 1
ATOM 864 C CA . ALA A 1 103 ? -8.682 1.932 22.300 1.00 89.31 103 ALA A CA 1
ATOM 865 C C . ALA A 1 103 ? -9.859 2.394 23.179 1.00 89.31 103 ALA A C 1
ATOM 867 O O . ALA A 1 103 ? -9.919 2.029 24.350 1.00 89.31 103 ALA A O 1
ATOM 868 N N . LYS A 1 104 ? -10.814 3.160 22.626 1.00 89.31 104 LYS A N 1
ATOM 869 C CA . LYS A 1 104 ? -12.040 3.553 23.344 1.00 89.31 104 LYS A CA 1
ATOM 870 C C . LYS A 1 104 ? -12.959 2.370 23.646 1.00 89.31 104 LYS A C 1
ATOM 872 O O . LYS A 1 104 ? -13.634 2.392 24.668 1.00 89.31 104 LYS A O 1
ATOM 877 N N . GLU A 1 105 ? -12.979 1.361 22.781 1.00 88.00 105 GLU A N 1
ATOM 878 C CA . GLU A 1 105 ? -13.748 0.125 22.972 1.00 88.00 105 GLU A CA 1
ATOM 879 C C . GLU A 1 105 ? -12.985 -0.935 23.790 1.00 88.00 105 GLU A C 1
ATOM 881 O O . GLU A 1 105 ? -13.461 -2.053 23.957 1.00 88.00 105 GLU A O 1
ATOM 886 N N . GLY A 1 106 ? -11.797 -0.606 24.317 1.00 89.12 106 GLY A N 1
ATOM 887 C CA . GLY A 1 106 ? -10.967 -1.541 25.084 1.00 89.12 106 GLY A CA 1
ATOM 888 C C . GLY A 1 106 ? -10.283 -2.617 24.232 1.00 89.12 106 GLY A C 1
ATOM 889 O O . GLY A 1 106 ? -9.734 -3.574 24.776 1.00 89.12 106 GLY A O 1
ATOM 890 N N . ILE A 1 107 ? -10.286 -2.470 22.904 1.00 89.00 107 ILE A N 1
ATOM 891 C CA . ILE A 1 107 ? -9.672 -3.415 21.969 1.00 89.00 107 ILE A CA 1
ATOM 892 C C . ILE A 1 107 ? -8.202 -3.047 21.774 1.00 89.00 107 ILE A C 1
ATOM 894 O O . ILE A 1 107 ? -7.866 -1.947 21.325 1.00 89.00 107 ILE A O 1
ATOM 898 N N . ASN A 1 108 ? -7.311 -3.992 22.067 1.00 82.94 108 ASN A N 1
ATOM 899 C CA . ASN A 1 108 ? -5.869 -3.774 22.007 1.00 82.94 108 ASN A CA 1
ATOM 900 C C . ASN A 1 108 ? -5.299 -4.125 20.620 1.00 82.94 108 ASN A C 1
ATOM 902 O O . ASN A 1 108 ? -4.579 -5.106 20.441 1.00 82.94 108 ASN A O 1
ATOM 906 N N . GLY A 1 109 ? -5.668 -3.321 19.622 1.00 85.88 109 GLY A N 1
ATOM 907 C CA . GLY A 1 109 ? -5.146 -3.427 18.261 1.00 85.88 109 GLY A CA 1
ATOM 908 C C . GLY A 1 109 ? -3.836 -2.655 18.070 1.00 85.88 109 GLY A C 1
ATOM 909 O O . GLY A 1 109 ? -3.594 -1.641 18.726 1.00 85.88 109 GLY A O 1
ATOM 910 N N . LYS A 1 110 ? -2.993 -3.103 17.134 1.00 90.25 110 LYS A N 1
ATOM 911 C CA . LYS A 1 110 ? -1.769 -2.389 16.736 1.00 90.25 110 LYS A CA 1
ATOM 912 C C . LYS A 1 110 ? -1.817 -1.993 15.265 1.00 90.25 110 LYS A C 1
ATOM 914 O O . LYS A 1 110 ? -1.782 -2.837 14.372 1.00 90.25 110 LYS A O 1
ATOM 919 N N . ALA A 1 111 ? -1.862 -0.683 15.037 1.00 91.88 111 ALA A N 1
ATOM 920 C CA . ALA A 1 111 ? -1.783 -0.072 13.718 1.00 91.88 111 ALA A CA 1
ATOM 921 C C . ALA A 1 111 ? -0.415 -0.280 13.046 1.00 91.88 111 ALA A C 1
ATOM 923 O O . ALA A 1 111 ? 0.638 -0.006 13.628 1.00 91.88 111 ALA A O 1
ATOM 924 N N . LEU A 1 112 ? -0.454 -0.673 11.776 1.00 92.25 112 LEU A N 1
ATOM 925 C CA . LEU A 1 112 ? 0.673 -0.743 10.856 1.00 92.25 112 LEU A CA 1
ATOM 926 C C . LEU A 1 112 ? 0.489 0.330 9.782 1.00 92.25 112 LEU A C 1
ATOM 928 O O . LEU A 1 112 ? -0.454 0.304 8.988 1.00 92.25 112 LEU A O 1
ATOM 932 N N . TYR A 1 113 ? 1.394 1.302 9.797 1.00 90.75 113 TYR A N 1
ATOM 933 C CA . TYR A 1 113 ? 1.372 2.451 8.898 1.00 90.75 113 TYR A CA 1
ATOM 934 C C . TYR A 1 113 ? 1.979 2.104 7.533 1.00 90.75 113 TYR A C 1
ATOM 936 O O . TYR A 1 113 ? 2.762 1.152 7.437 1.00 90.75 113 TYR A O 1
ATOM 944 N N . PRO A 1 114 ? 1.689 2.899 6.485 1.00 86.88 114 PRO A N 1
ATOM 945 C CA . PRO A 1 114 ? 2.358 2.739 5.201 1.00 86.88 114 PRO A CA 1
ATOM 946 C C . PRO A 1 114 ? 3.876 2.829 5.378 1.00 86.88 114 PRO A C 1
ATOM 948 O O . PRO A 1 114 ? 4.355 3.620 6.192 1.00 86.88 114 PRO A O 1
ATOM 951 N N . LEU A 1 115 ? 4.622 2.055 4.585 1.00 79.94 115 LEU A N 1
ATOM 952 C CA . LEU A 1 115 ? 6.089 1.981 4.647 1.00 79.94 115 LEU A CA 1
ATOM 953 C C . LEU A 1 115 ? 6.641 1.442 5.983 1.00 79.94 115 LEU A C 1
ATOM 955 O O . LEU A 1 115 ? 7.763 1.775 6.357 1.00 79.94 115 LEU A O 1
ATOM 959 N N . SER A 1 116 ? 5.875 0.616 6.710 1.00 77.94 116 SER A N 1
ATOM 960 C CA . SER A 1 116 ? 6.388 -0.072 7.902 1.00 77.94 116 SER A CA 1
ATOM 961 C C . SER A 1 116 ? 7.609 -0.935 7.539 1.00 77.94 116 SER A C 1
ATOM 963 O O . SER A 1 116 ? 7.474 -1.827 6.702 1.00 77.94 116 SER A O 1
ATOM 965 N N . PRO A 1 117 ? 8.787 -0.724 8.161 1.00 75.12 117 PRO A N 1
ATOM 966 C CA . PRO A 1 117 ? 9.998 -1.472 7.810 1.00 75.12 117 PRO A CA 1
ATOM 967 C C . PRO A 1 117 ? 9.962 -2.930 8.290 1.00 75.12 117 PRO A C 1
ATOM 969 O O . PRO A 1 117 ? 10.709 -3.764 7.795 1.00 75.12 117 PRO A O 1
ATOM 972 N N . ARG A 1 118 ? 9.088 -3.248 9.251 1.00 80.06 118 ARG A N 1
ATOM 973 C CA . ARG A 1 118 ? 9.064 -4.550 9.938 1.00 80.06 118 ARG A CA 1
ATOM 974 C C . ARG A 1 118 ? 8.192 -5.592 9.257 1.00 80.06 118 ARG A C 1
ATOM 976 O O . ARG A 1 118 ? 8.362 -6.783 9.497 1.00 80.06 118 ARG A O 1
ATOM 983 N N . ILE A 1 119 ? 7.214 -5.151 8.471 1.00 87.44 119 ILE A N 1
ATOM 984 C CA . ILE A 1 119 ? 6.206 -6.023 7.871 1.00 87.44 119 ILE A CA 1
ATOM 985 C C . ILE A 1 119 ? 6.080 -5.675 6.396 1.00 87.44 119 ILE A C 1
ATOM 987 O O . ILE A 1 119 ? 5.815 -4.533 6.028 1.00 87.44 119 ILE A O 1
ATOM 991 N N . ASN A 1 120 ? 6.212 -6.692 5.546 1.00 90.94 120 ASN A N 1
ATOM 992 C CA . ASN A 1 120 ? 5.952 -6.564 4.120 1.00 90.94 120 ASN A CA 1
ATOM 993 C C . ASN A 1 120 ? 4.433 -6.496 3.882 1.00 90.94 120 ASN A C 1
ATOM 995 O O . ASN A 1 120 ? 3.770 -7.513 3.677 1.00 90.94 120 ASN A O 1
ATOM 999 N N . LEU A 1 121 ? 3.886 -5.279 3.950 1.00 94.81 121 LEU A N 1
ATOM 1000 C CA . LEU A 1 121 ? 2.461 -5.009 3.750 1.00 94.81 121 LEU A CA 1
ATOM 1001 C C . LEU A 1 121 ? 1.929 -5.484 2.384 1.00 94.81 121 LEU A C 1
ATOM 1003 O O . LEU A 1 121 ? 0.843 -6.058 2.373 1.00 94.81 121 LEU A O 1
ATOM 1007 N N . PRO A 1 122 ? 2.654 -5.334 1.253 1.00 94.75 122 PRO A N 1
ATOM 1008 C CA . PRO A 1 122 ? 2.245 -5.942 -0.013 1.00 94.75 122 PRO A CA 1
ATOM 1009 C C . PRO A 1 122 ? 2.017 -7.452 0.073 1.00 94.75 122 PRO A C 1
ATOM 1011 O O . PRO A 1 122 ? 0.979 -7.944 -0.365 1.00 94.75 122 PRO A O 1
ATOM 1014 N N . LYS A 1 123 ? 2.955 -8.191 0.677 1.00 93.88 123 LYS A N 1
ATOM 1015 C CA . LYS A 1 123 ? 2.830 -9.644 0.853 1.00 93.88 123 LYS A CA 1
ATOM 1016 C C . LYS A 1 123 ? 1.661 -9.999 1.770 1.00 93.88 123 LYS A C 1
ATOM 1018 O O . LYS A 1 123 ? 0.916 -10.927 1.476 1.00 93.88 123 LYS A O 1
ATOM 1023 N N . LEU A 1 124 ? 1.481 -9.242 2.851 1.00 94.38 124 LEU A N 1
ATOM 1024 C CA . LEU A 1 124 ? 0.357 -9.423 3.767 1.00 94.38 124 LEU A CA 1
ATOM 1025 C C . LEU A 1 124 ? -0.991 -9.219 3.054 1.00 94.38 124 LEU A C 1
ATOM 1027 O O . LEU A 1 124 ? -1.892 -10.035 3.208 1.00 94.38 124 LEU A O 1
ATOM 1031 N N . ALA A 1 125 ? -1.105 -8.181 2.224 1.00 94.75 125 ALA A N 1
ATOM 1032 C CA . ALA A 1 125 ? -2.306 -7.902 1.441 1.00 94.75 125 ALA A CA 1
ATOM 1033 C C . ALA A 1 125 ? -2.602 -8.991 0.397 1.00 94.75 125 ALA A C 1
ATOM 1035 O O . ALA A 1 125 ? -3.752 -9.400 0.247 1.00 94.75 125 ALA A O 1
ATOM 1036 N N . ALA A 1 126 ? -1.569 -9.501 -0.282 1.00 94.62 126 ALA A N 1
ATOM 1037 C CA . ALA A 1 126 ? -1.718 -10.606 -1.227 1.00 94.62 126 ALA A CA 1
ATOM 1038 C C . ALA A 1 126 ? -2.220 -11.879 -0.523 1.00 94.62 126 ALA A C 1
ATOM 1040 O O . ALA A 1 126 ? -3.163 -12.520 -0.984 1.00 94.62 126 ALA A O 1
ATOM 1041 N N . ASN A 1 127 ? -1.659 -12.200 0.647 1.00 93.38 127 ASN A N 1
ATOM 1042 C CA . ASN A 1 127 ? -2.114 -13.327 1.465 1.00 93.38 127 ASN A CA 1
ATOM 1043 C C . ASN A 1 127 ? -3.558 -13.146 1.968 1.00 93.38 127 ASN A C 1
ATOM 1045 O O . ASN A 1 127 ? -4.289 -14.127 2.082 1.00 93.38 127 ASN A O 1
ATOM 1049 N N . ALA A 1 128 ? -3.985 -11.902 2.208 1.00 92.56 128 ALA A N 1
ATOM 1050 C CA . ALA A 1 128 ? -5.364 -11.549 2.553 1.00 92.56 128 ALA A CA 1
ATOM 1051 C C . ALA A 1 128 ? -6.338 -11.581 1.350 1.00 92.56 128 ALA A C 1
ATOM 1053 O O . ALA A 1 128 ? -7.527 -11.288 1.502 1.00 92.56 128 ALA A O 1
ATOM 1054 N N . GLY A 1 129 ? -5.858 -11.944 0.153 1.00 93.19 129 GLY A N 1
ATOM 1055 C CA . GLY A 1 129 ? -6.669 -12.107 -1.055 1.00 93.19 129 GLY A CA 1
ATOM 1056 C C . GLY A 1 129 ? -6.956 -10.817 -1.825 1.00 93.19 129 GLY A C 1
ATOM 1057 O O . GLY A 1 129 ? -7.787 -10.845 -2.729 1.00 93.19 129 GLY A O 1
ATOM 1058 N N . LEU A 1 130 ? -6.269 -9.718 -1.504 1.00 94.38 130 LEU A N 1
ATOM 1059 C CA . LEU A 1 130 ? -6.502 -8.382 -2.075 1.00 94.38 130 LEU A CA 1
ATOM 1060 C C . LEU A 1 130 ? -5.770 -8.137 -3.406 1.00 94.38 130 LEU A C 1
ATOM 1062 O O . LEU A 1 130 ? -5.518 -6.999 -3.798 1.00 94.38 130 LEU A O 1
ATOM 1066 N N . GLY A 1 131 ? -5.339 -9.201 -4.074 1.00 94.62 131 GLY A N 1
ATOM 1067 C CA . GLY A 1 131 ? -4.555 -9.129 -5.298 1.00 94.62 131 GLY A CA 1
ATOM 1068 C C . GLY A 1 131 ? -3.322 -10.020 -5.258 1.00 94.62 131 GLY A C 1
ATOM 1069 O O . GLY A 1 131 ? -3.150 -10.866 -4.379 1.00 94.62 131 GLY A O 1
ATOM 1070 N N . THR A 1 132 ? -2.432 -9.810 -6.223 1.00 95.31 132 THR A N 1
ATOM 1071 C CA . THR A 1 132 ? -1.204 -10.599 -6.383 1.00 95.31 132 THR A CA 1
ATOM 1072 C C . THR A 1 132 ? 0.022 -9.699 -6.473 1.00 95.31 132 THR A C 1
ATOM 1074 O O . THR A 1 132 ? -0.071 -8.514 -6.800 1.00 95.31 132 THR A O 1
ATOM 1077 N N . LEU A 1 133 ? 1.191 -10.245 -6.138 1.00 94.44 133 LEU A N 1
ATOM 1078 C CA . LEU A 1 133 ? 2.448 -9.507 -6.211 1.00 94.44 133 LEU A CA 1
ATOM 1079 C C . LEU A 1 133 ? 2.924 -9.394 -7.664 1.00 94.44 133 LEU A C 1
ATOM 1081 O O . LEU A 1 133 ? 2.860 -10.351 -8.430 1.00 94.44 133 LEU A O 1
ATOM 1085 N N . SER A 1 134 ? 3.425 -8.218 -8.025 1.00 93.94 134 SER A N 1
ATOM 1086 C CA . SER A 1 134 ? 4.180 -7.992 -9.264 1.00 93.94 134 SER A CA 1
ATOM 1087 C C . SER A 1 134 ? 5.624 -8.506 -9.145 1.00 93.94 134 SER A C 1
ATOM 1089 O O . SER A 1 134 ? 6.087 -8.749 -8.026 1.00 93.94 134 SER A O 1
ATOM 1091 N N . PRO A 1 135 ? 6.398 -8.565 -10.249 1.00 91.69 135 PRO A N 1
ATOM 1092 C CA . PRO A 1 135 ? 7.822 -8.917 -10.199 1.00 91.69 135 PRO A CA 1
ATOM 1093 C C . PRO A 1 135 ? 8.676 -8.026 -9.279 1.00 91.69 135 PRO A C 1
ATOM 1095 O O . PRO A 1 135 ? 9.742 -8.439 -8.832 1.00 91.69 135 PRO A O 1
ATOM 1098 N N . PHE A 1 136 ? 8.214 -6.807 -8.975 1.00 90.62 136 PHE A N 1
ATOM 1099 C CA . PHE A 1 136 ? 8.854 -5.894 -8.019 1.00 90.62 136 PHE A CA 1
ATOM 1100 C C . PHE A 1 136 ? 8.326 -6.008 -6.584 1.00 90.62 136 PHE A C 1
ATOM 1102 O O . PHE A 1 136 ? 8.611 -5.147 -5.754 1.00 90.62 136 PHE A O 1
ATOM 1109 N N . GLY A 1 137 ? 7.528 -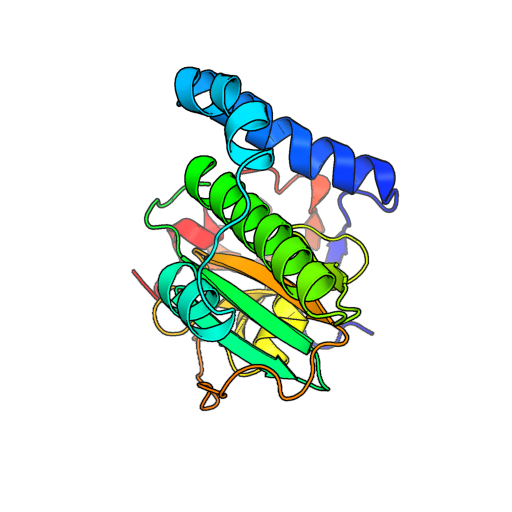7.032 -6.279 1.00 90.50 137 GLY A N 1
ATOM 1110 C CA . GLY A 1 137 ? 6.975 -7.255 -4.943 1.00 90.50 137 GLY A CA 1
ATOM 1111 C C . GLY A 1 137 ? 5.922 -6.227 -4.515 1.00 90.50 137 GLY A C 1
ATOM 1112 O O . GLY A 1 137 ? 5.540 -6.197 -3.348 1.00 90.50 137 GLY A O 1
ATOM 1113 N N . LEU A 1 138 ? 5.436 -5.384 -5.433 1.00 92.56 138 LEU A N 1
ATOM 1114 C CA . LEU A 1 138 ? 4.296 -4.498 -5.185 1.00 92.56 138 LEU A CA 1
ATOM 1115 C C . LEU A 1 138 ? 2.993 -5.283 -5.321 1.00 92.56 138 LEU A C 1
ATOM 1117 O O . LEU A 1 138 ? 2.868 -6.078 -6.254 1.00 92.56 138 LEU A O 1
ATOM 1121 N N . LEU A 1 139 ? 2.024 -5.011 -4.446 1.00 95.25 139 LEU A N 1
ATOM 1122 C CA . LEU A 1 139 ? 0.662 -5.514 -4.599 1.00 95.25 139 LEU A CA 1
ATOM 1123 C C . LEU A 1 139 ? 0.032 -4.890 -5.845 1.00 95.25 139 LEU A C 1
ATOM 1125 O O . LEU A 1 139 ? 0.077 -3.673 -6.020 1.00 95.25 139 LEU A O 1
ATOM 1129 N N . VAL A 1 140 ? -0.580 -5.722 -6.676 1.00 95.88 140 VAL A N 1
ATOM 1130 C CA . VAL A 1 140 ? -1.447 -5.303 -7.772 1.00 95.88 140 VAL A CA 1
ATOM 1131 C C . VAL A 1 140 ? -2.854 -5.759 -7.417 1.00 95.88 140 VAL A C 1
ATOM 1133 O O . VAL A 1 140 ? -3.106 -6.959 -7.340 1.00 95.88 140 VAL A O 1
ATOM 1136 N N . HIS A 1 141 ? -3.751 -4.807 -7.179 1.00 95.50 141 HIS A N 1
ATOM 1137 C CA . HIS A 1 141 ? -5.180 -5.060 -7.001 1.00 95.50 141 HIS A CA 1
ATOM 1138 C C . HIS A 1 141 ? -5.850 -5.180 -8.384 1.00 95.50 141 HIS A C 1
ATOM 1140 O O . HIS A 1 141 ? -5.488 -4.403 -9.272 1.00 95.50 141 HIS A O 1
ATOM 1146 N N . PRO A 1 142 ? -6.819 -6.087 -8.608 1.00 93.62 142 PRO A N 1
ATOM 1147 C CA . PRO A 1 142 ? -7.521 -6.219 -9.896 1.00 93.62 142 PRO A CA 1
ATOM 1148 C C . PRO A 1 142 ? -8.147 -4.908 -10.396 1.00 93.62 142 PRO A C 1
ATOM 1150 O O . PRO A 1 142 ? -8.050 -4.591 -11.578 1.00 93.62 142 PRO A O 1
ATOM 1153 N N . GLU A 1 143 ? -8.752 -4.122 -9.503 1.00 92.25 143 GLU A N 1
ATOM 1154 C CA . GLU A 1 143 ? -9.454 -2.887 -9.883 1.00 92.25 143 GLU A CA 1
ATOM 1155 C C . GLU A 1 143 ? -8.568 -1.640 -9.828 1.00 92.25 143 GLU A C 1
ATOM 1157 O O . GLU A 1 143 ? -8.807 -0.679 -10.552 1.00 92.25 143 GLU A O 1
ATOM 1162 N N . PHE A 1 144 ? -7.555 -1.616 -8.956 1.00 92.19 144 PHE A N 1
ATOM 1163 C CA . PHE A 1 144 ? -6.770 -0.398 -8.684 1.00 92.19 144 PHE A CA 1
ATOM 1164 C C . PHE A 1 144 ? -5.345 -0.492 -9.237 1.00 92.19 144 PHE A C 1
ATOM 1166 O O . PHE A 1 144 ? -4.583 0.475 -9.183 1.00 92.19 144 PHE A O 1
ATOM 1173 N N . GLY A 1 145 ? -4.947 -1.664 -9.735 1.00 94.00 145 GLY A N 1
ATOM 1174 C CA . GLY A 1 145 ? -3.564 -1.940 -10.081 1.00 94.00 145 GLY A CA 1
ATOM 1175 C C . GLY A 1 145 ? -2.640 -1.744 -8.871 1.00 94.00 145 GLY A C 1
ATOM 1176 O O . GLY A 1 145 ? -3.035 -2.012 -7.734 1.00 94.00 145 GLY A O 1
ATOM 1177 N N . PRO A 1 146 ? -1.408 -1.252 -9.081 1.00 94.12 146 PRO A N 1
ATOM 1178 C CA . PRO A 1 146 ? -0.477 -0.922 -8.003 1.00 94.12 146 PRO A CA 1
ATOM 1179 C C . PRO A 1 146 ? -0.686 0.490 -7.416 1.00 94.12 146 PRO A C 1
ATOM 1181 O O . PRO A 1 146 ? 0.151 0.972 -6.653 1.00 94.12 146 PRO A O 1
ATOM 1184 N N . ARG A 1 147 ? -1.761 1.200 -7.792 1.00 93.31 147 ARG A N 1
ATOM 1185 C CA . ARG A 1 147 ? -2.024 2.609 -7.441 1.00 93.31 147 ARG A CA 1
ATOM 1186 C C . ARG A 1 147 ? -2.767 2.739 -6.109 1.00 93.31 147 ARG A C 1
ATOM 1188 O O . ARG A 1 147 ? -3.867 3.283 -6.029 1.00 93.31 147 ARG A O 1
ATOM 1195 N N . LEU A 1 148 ? -2.158 2.207 -5.056 1.00 93.62 148 LEU A N 1
ATOM 1196 C CA . LEU A 1 148 ? -2.771 2.106 -3.736 1.00 93.62 148 LEU A CA 1
ATOM 1197 C C . LEU A 1 148 ? -1.761 2.296 -2.603 1.00 93.62 148 LEU A C 1
ATOM 1199 O O . LEU A 1 148 ? -0.556 2.105 -2.770 1.00 93.62 148 LEU A O 1
ATOM 1203 N N . PHE A 1 149 ? -2.273 2.631 -1.425 1.00 94.88 149 PHE A N 1
ATOM 1204 C CA . PHE A 1 149 ? -1.565 2.478 -0.162 1.00 94.88 149 PHE A CA 1
ATOM 1205 C C . PHE A 1 149 ? -2.166 1.352 0.657 1.00 94.88 149 PHE A C 1
ATOM 1207 O O . PHE A 1 149 ? -3.364 1.086 0.590 1.00 94.88 149 PHE A O 1
ATOM 1214 N N . ILE A 1 150 ? -1.311 0.737 1.467 1.00 95.62 150 ILE A N 1
ATOM 1215 C CA . ILE A 1 150 ? -1.668 -0.374 2.338 1.00 95.62 150 ILE A CA 1
ATOM 1216 C C . ILE A 1 150 ? -1.440 0.067 3.779 1.00 95.62 150 ILE A C 1
ATOM 1218 O O . ILE A 1 150 ? -0.372 0.588 4.115 1.00 95.62 150 ILE A O 1
ATO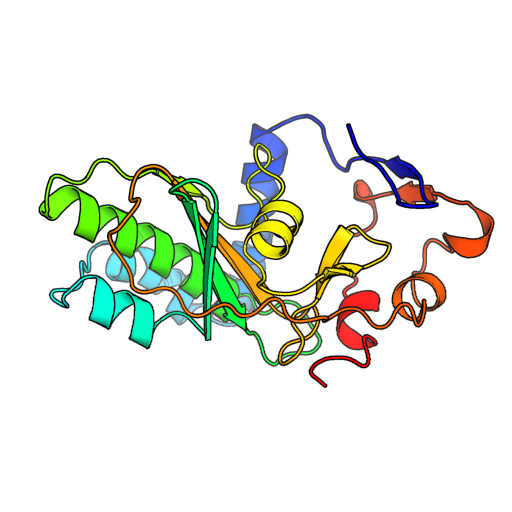M 1222 N N . THR A 1 151 ? -2.435 -0.162 4.626 1.00 96.38 151 THR A N 1
ATOM 1223 C CA . THR A 1 151 ? -2.279 -0.174 6.085 1.00 96.38 151 THR A CA 1
ATOM 1224 C C . THR A 1 151 ? -2.787 -1.491 6.632 1.00 96.38 151 THR A C 1
ATOM 1226 O O . THR A 1 151 ? -3.467 -2.239 5.932 1.00 96.38 151 THR A O 1
ATOM 1229 N N . ALA A 1 152 ? -2.439 -1.801 7.873 1.00 94.94 152 ALA A N 1
ATOM 1230 C CA . ALA A 1 152 ? -2.952 -2.995 8.521 1.00 94.94 152 ALA A CA 1
ATOM 1231 C C . ALA A 1 152 ? -3.175 -2.777 10.017 1.00 94.94 152 ALA A C 1
ATOM 1233 O O . ALA A 1 152 ? -2.664 -1.827 10.611 1.00 94.94 152 ALA A O 1
ATOM 1234 N N . LEU A 1 153 ? -3.957 -3.661 10.619 1.00 93.81 153 LEU A N 1
ATOM 1235 C CA . LEU A 1 153 ? -4.280 -3.670 12.035 1.00 93.81 153 LEU A CA 1
ATOM 1236 C C . LEU A 1 153 ? -4.204 -5.105 12.546 1.00 93.81 153 LEU A C 1
ATOM 1238 O O . LEU A 1 153 ? -5.013 -5.947 12.165 1.00 93.81 153 LEU A O 1
ATOM 1242 N N . THR A 1 154 ? -3.247 -5.368 13.427 1.00 92.38 154 THR A N 1
ATOM 1243 C CA . THR A 1 154 ? -3.092 -6.674 14.079 1.00 92.38 154 THR A CA 1
ATOM 1244 C C . THR A 1 154 ? -3.826 -6.692 15.418 1.00 92.38 154 THR A C 1
ATOM 1246 O O . THR A 1 154 ? -3.903 -5.652 16.077 1.00 92.38 154 THR A O 1
ATOM 1249 N N . GLY A 1 155 ? -4.275 -7.865 15.871 1.00 86.25 155 GLY A N 1
ATOM 1250 C CA . GLY A 1 155 ? -4.853 -8.034 17.213 1.00 86.25 155 GLY A CA 1
ATOM 1251 C C . GLY A 1 155 ? -6.311 -7.586 17.328 1.00 86.25 155 GLY A C 1
ATOM 1252 O O . GLY A 1 155 ? -6.766 -7.249 18.414 1.00 86.25 155 GLY A O 1
ATOM 1253 N N . ALA A 1 156 ? -7.034 -7.558 16.206 1.00 82.44 156 ALA A N 1
ATOM 1254 C CA . ALA A 1 156 ? -8.431 -7.131 16.147 1.00 82.44 156 ALA A CA 1
ATOM 1255 C C . ALA A 1 156 ? -9.354 -8.184 15.510 1.00 82.44 156 ALA A C 1
ATOM 1257 O O . ALA A 1 156 ? -10.435 -7.834 15.050 1.00 82.44 156 ALA A O 1
ATOM 1258 N N . GLY A 1 157 ? -8.931 -9.454 15.436 1.00 80.38 157 GLY A N 1
ATOM 1259 C CA . GLY A 1 157 ? -9.648 -10.536 14.746 1.00 80.38 157 GLY A CA 1
ATOM 1260 C C . GLY A 1 157 ? -11.148 -10.601 15.070 1.00 80.38 157 GLY A C 1
ATOM 1261 O O . GLY A 1 157 ? -11.560 -10.364 16.201 1.00 80.38 157 GLY A O 1
ATOM 1262 N N . GLY A 1 158 ? -11.972 -10.878 14.054 1.00 77.62 158 GLY A N 1
ATOM 1263 C CA . GLY A 1 158 ? -13.437 -10.957 14.188 1.00 77.62 158 GLY A CA 1
ATOM 1264 C C . GLY A 1 158 ? -14.187 -9.616 14.254 1.00 77.62 158 GLY A C 1
ATOM 1265 O O . GLY A 1 158 ? -15.413 -9.617 14.268 1.00 77.62 158 GLY A O 1
ATOM 1266 N N . LEU A 1 159 ? -13.486 -8.476 14.257 1.00 79.25 159 LEU A N 1
ATOM 1267 C CA . LEU A 1 159 ? -14.106 -7.149 14.347 1.00 79.25 159 LEU A CA 1
ATOM 1268 C C . LEU A 1 159 ? -14.883 -6.683 13.100 1.00 79.25 159 LEU A C 1
ATOM 1270 O O . LEU A 1 159 ? -15.818 -5.892 13.221 1.00 79.25 159 LEU A O 1
ATOM 1274 N N . LEU A 1 160 ? -14.487 -7.103 11.897 1.00 81.06 160 LEU A N 1
ATOM 1275 C CA . LEU A 1 160 ? -15.041 -6.608 10.635 1.00 81.06 160 LEU A CA 1
ATOM 1276 C C . LEU A 1 160 ? -15.442 -7.775 9.734 1.00 81.06 160 LEU A C 1
ATOM 1278 O O . LEU A 1 160 ? -14.801 -8.823 9.718 1.00 81.06 160 LEU A O 1
ATOM 1282 N N . SER A 1 161 ? -16.511 -7.577 8.963 1.00 70.75 161 SER A N 1
ATOM 1283 C CA . SER A 1 161 ? -16.962 -8.566 7.983 1.00 70.75 161 SER A CA 1
ATOM 1284 C C . SER A 1 161 ? -15.999 -8.627 6.796 1.00 70.75 161 SER A C 1
ATOM 1286 O O . SER A 1 161 ? -15.492 -7.599 6.340 1.00 70.75 161 SER A O 1
ATOM 1288 N N . ARG A 1 162 ? -15.741 -9.843 6.312 1.00 67.81 162 ARG A N 1
ATOM 1289 C CA . ARG A 1 162 ? -14.762 -10.131 5.265 1.00 67.81 162 ARG A CA 1
ATOM 1290 C C . ARG A 1 162 ? -15.367 -9.915 3.881 1.00 67.81 162 ARG A C 1
ATOM 1292 O O . ARG A 1 162 ? -16.374 -10.531 3.555 1.00 67.81 162 ARG A O 1
ATOM 1299 N N . ASN A 1 163 ? -14.675 -9.147 3.045 1.00 60.16 163 ASN A N 1
ATOM 1300 C CA . ASN A 1 163 ? -14.952 -9.034 1.617 1.00 60.16 163 ASN A CA 1
ATOM 1301 C C . ASN A 1 163 ? -13.668 -9.315 0.832 1.00 60.16 163 ASN A C 1
ATOM 1303 O O . ASN A 1 163 ? -13.081 -8.410 0.267 1.00 60.16 163 ASN A O 1
ATOM 1307 N N . SER A 1 164 ? -13.196 -10.561 0.789 1.00 59.06 164 SER A N 1
ATOM 1308 C CA . SER A 1 164 ? -12.182 -10.902 -0.215 1.00 59.06 164 SER A CA 1
ATOM 1309 C C . SER A 1 164 ? -12.340 -12.333 -0.721 1.00 59.06 164 SER A C 1
ATOM 1311 O O . SER A 1 164 ? -11.961 -13.324 -0.083 1.00 59.06 164 SER A O 1
ATOM 1313 N N . SER A 1 165 ? -12.922 -12.441 -1.915 1.00 61.34 165 SER A N 1
ATOM 1314 C CA . SER A 1 165 ? -12.629 -13.535 -2.838 1.00 61.34 165 SER A CA 1
ATOM 1315 C C . SER A 1 165 ? -11.178 -13.394 -3.295 1.00 61.34 165 SER A C 1
ATOM 1317 O O . SER A 1 165 ? -10.712 -12.276 -3.495 1.00 61.34 165 SER A O 1
ATOM 1319 N N . ARG A 1 166 ? -10.450 -14.501 -3.480 1.00 65.25 166 ARG A N 1
ATOM 1320 C CA . ARG A 1 166 ? -9.097 -14.436 -4.054 1.00 65.25 166 ARG A CA 1
ATOM 1321 C C . ARG A 1 166 ? -9.189 -13.825 -5.450 1.00 65.25 166 ARG A C 1
ATOM 1323 O O . ARG A 1 166 ? -9.787 -14.432 -6.335 1.00 65.25 166 ARG A O 1
ATOM 1330 N N . THR A 1 167 ? -8.622 -12.639 -5.631 1.00 75.88 167 THR A N 1
ATOM 1331 C CA . THR A 1 167 ? -8.617 -11.951 -6.921 1.00 75.88 167 THR A CA 1
ATOM 1332 C C . THR A 1 167 ? -7.207 -11.906 -7.501 1.00 75.88 167 THR A C 1
ATOM 1334 O O . THR A 1 167 ? -6.235 -11.589 -6.817 1.00 75.88 167 THR A O 1
ATOM 1337 N N . ASN A 1 168 ? -7.083 -12.252 -8.783 1.00 85.12 168 ASN A N 1
ATOM 1338 C CA . ASN A 1 168 ? -5.829 -12.100 -9.512 1.00 85.12 168 ASN A CA 1
ATOM 1339 C C . ASN A 1 168 ? -5.681 -10.637 -9.936 1.00 85.12 168 ASN A C 1
ATOM 1341 O O . ASN A 1 168 ? -6.576 -10.103 -10.584 1.00 85.12 168 ASN A O 1
ATOM 1345 N N . GLY A 1 169 ? -4.560 -10.000 -9.589 1.00 90.31 169 GLY A N 1
ATOM 1346 C CA . GLY A 1 169 ? -4.278 -8.621 -9.990 1.00 90.31 169 GLY A CA 1
ATOM 1347 C C . GLY A 1 169 ? -3.197 -8.516 -11.059 1.00 90.31 169 GLY A C 1
ATOM 1348 O O . GLY A 1 169 ? -3.466 -8.089 -12.176 1.00 90.31 169 GLY A O 1
ATOM 1349 N N . CYS A 1 170 ? -1.959 -8.901 -10.744 1.00 93.69 170 CYS A N 1
ATOM 1350 C CA . CYS A 1 170 ? -0.859 -8.880 -11.706 1.00 93.69 170 CYS A CA 1
ATOM 1351 C C . CYS A 1 170 ? -1.094 -9.895 -12.836 1.00 93.69 170 CYS A C 1
ATOM 1353 O O . CYS A 1 170 ? -1.380 -11.062 -12.578 1.00 93.69 170 CYS A O 1
ATOM 1355 N N . THR A 1 171 ? -0.920 -9.450 -14.082 1.00 92.81 171 THR A N 1
ATOM 1356 C CA . THR A 1 171 ? -1.094 -10.256 -15.303 1.00 92.81 171 THR A CA 1
ATOM 1357 C C . THR A 1 171 ? 0.207 -10.861 -15.833 1.00 92.81 171 THR A C 1
ATOM 1359 O O . THR A 1 171 ? 0.216 -11.420 -16.925 1.00 92.81 171 THR A O 1
ATOM 1362 N N . SER A 1 172 ? 1.318 -10.707 -15.105 1.00 91.69 172 SER A N 1
ATOM 1363 C CA . SER A 1 172 ? 2.652 -11.161 -15.530 1.00 91.69 172 SER A CA 1
ATOM 1364 C C . SER A 1 172 ? 3.083 -10.632 -16.910 1.00 91.69 172 SER A C 1
ATOM 1366 O O . SER A 1 172 ? 3.789 -11.303 -17.651 1.00 91.69 172 SER A O 1
ATOM 1368 N N . CYS A 1 173 ? 2.669 -9.408 -17.263 1.00 94.00 173 CYS A N 1
ATOM 1369 C CA . CYS A 1 173 ? 3.013 -8.769 -18.541 1.00 94.00 173 CYS A CA 1
ATOM 1370 C C . CYS A 1 173 ? 4.429 -8.165 -18.601 1.00 94.00 173 CYS A C 1
ATOM 1372 O O . CYS A 1 173 ? 4.795 -7.596 -19.621 1.00 94.00 173 CYS A O 1
ATOM 1374 N N . ASP A 1 174 ? 5.188 -8.189 -17.499 1.00 93.00 174 ASP A N 1
ATOM 1375 C CA . ASP A 1 174 ? 6.536 -7.613 -17.354 1.00 93.00 174 ASP A CA 1
ATOM 1376 C C . ASP A 1 174 ? 6.718 -6.122 -17.695 1.00 93.00 174 ASP A C 1
ATOM 1378 O O . ASP A 1 174 ? 7.838 -5.606 -17.623 1.00 93.00 174 ASP A O 1
ATOM 1382 N N . LYS A 1 175 ? 5.645 -5.373 -17.968 1.00 95.12 175 LYS A N 1
ATOM 1383 C CA . LYS A 1 175 ? 5.728 -3.946 -18.319 1.00 95.12 175 LYS A CA 1
ATOM 1384 C C . LYS A 1 175 ? 6.519 -3.129 -17.294 1.00 95.12 175 LYS A C 1
ATOM 1386 O O . LYS A 1 175 ? 7.311 -2.267 -17.664 1.00 95.12 175 LYS A O 1
ATOM 1391 N N . CYS A 1 176 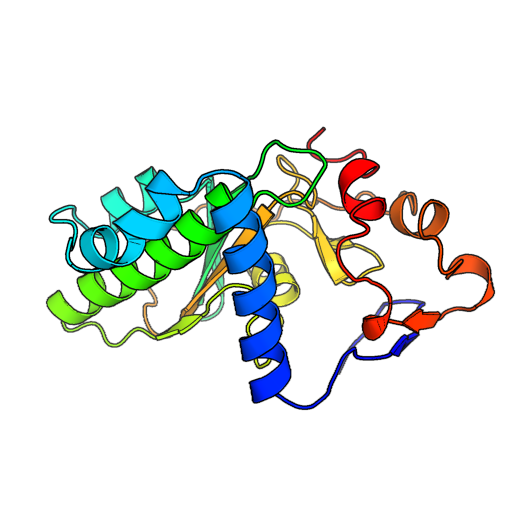? 6.365 -3.426 -16.001 1.00 94.25 176 CYS A N 1
ATOM 1392 C CA . CYS A 1 176 ? 7.122 -2.771 -14.931 1.00 94.25 176 CYS A CA 1
ATOM 1393 C C . CYS A 1 176 ? 8.638 -2.991 -15.043 1.00 94.25 176 CYS A C 1
ATOM 1395 O O . CYS A 1 176 ? 9.406 -2.078 -14.743 1.00 94.25 176 CYS A O 1
ATOM 1397 N N . VAL A 1 177 ? 9.060 -4.178 -15.482 1.00 94.44 177 VAL A N 1
ATOM 1398 C CA . VAL A 1 177 ? 10.465 -4.543 -15.682 1.00 94.44 177 VAL A CA 1
ATOM 1399 C C . VAL A 1 177 ? 11.035 -3.794 -16.885 1.00 94.44 177 VAL A C 1
ATOM 1401 O O . VAL A 1 177 ? 12.145 -3.273 -16.806 1.00 94.44 177 VAL A O 1
ATOM 1404 N N . GLU A 1 178 ? 10.264 -3.694 -17.969 1.00 95.25 178 GLU A N 1
ATOM 1405 C CA . GLU A 1 178 ? 10.658 -3.013 -19.210 1.00 95.25 178 GLU A CA 1
ATOM 1406 C C . GLU A 1 178 ? 10.865 -1.513 -19.035 1.00 95.25 178 GLU A C 1
ATOM 1408 O O . GLU A 1 178 ? 11.834 -0.957 -19.543 1.00 95.25 178 GLU A O 1
ATOM 1413 N N . VAL A 1 179 ? 9.968 -0.847 -18.307 1.00 95.38 179 VAL A N 1
ATOM 1414 C CA . VAL A 1 179 ? 10.007 0.618 -18.152 1.00 95.38 179 VAL A CA 1
ATOM 1415 C C . VAL A 1 179 ? 10.940 1.080 -17.029 1.00 95.38 179 VAL A C 1
ATOM 1417 O O . VAL A 1 179 ? 11.121 2.286 -16.828 1.00 95.38 179 VAL A O 1
ATOM 1420 N N . CYS A 1 180 ? 11.505 0.146 -16.256 1.00 94.81 180 CYS A N 1
ATOM 1421 C CA . CYS A 1 180 ? 12.373 0.460 -15.130 1.00 94.81 180 CYS A CA 1
ATOM 1422 C C . CYS A 1 180 ? 13.717 1.028 -15.620 1.00 94.81 180 CYS A C 1
ATOM 1424 O O . CYS A 1 180 ? 14.474 0.305 -16.266 1.00 94.81 180 CYS A O 1
ATOM 1426 N N . PRO A 1 181 ? 14.096 2.267 -15.241 1.00 94.81 181 PRO A N 1
ATOM 1427 C CA . PRO A 1 181 ? 15.354 2.880 -15.685 1.00 94.81 181 PRO A CA 1
ATOM 1428 C C . PRO A 1 181 ? 16.626 2.142 -15.241 1.00 94.81 181 PRO A C 1
ATOM 1430 O O . PRO A 1 181 ? 17.704 2.438 -15.739 1.00 94.81 181 PRO A O 1
ATOM 1433 N N . GLN A 1 182 ? 16.516 1.219 -14.281 1.00 94.88 182 GLN A N 1
ATOM 1434 C CA . GLN A 1 182 ? 17.641 0.420 -13.787 1.00 94.88 182 GLN A CA 1
ATOM 1435 C C . GLN A 1 182 ? 17.912 -0.836 -14.639 1.00 94.88 182 GLN A C 1
ATOM 1437 O O . GLN A 1 182 ? 18.825 -1.597 -14.329 1.00 94.88 182 GLN A O 1
ATOM 1442 N N . ASN A 1 183 ? 17.123 -1.062 -15.698 1.00 93.88 183 ASN A N 1
ATOM 1443 C CA . ASN A 1 183 ? 17.262 -2.162 -16.658 1.00 93.88 183 ASN A CA 1
ATOM 1444 C C . ASN A 1 183 ? 17.397 -3.568 -16.026 1.00 93.88 183 ASN A C 1
ATOM 1446 O O . ASN A 1 183 ? 18.300 -4.330 -16.393 1.00 93.88 183 ASN A O 1
ATOM 1450 N N . PRO A 1 184 ? 16.483 -3.975 -15.122 1.00 93.75 184 PRO A N 1
ATOM 1451 C CA . PRO A 1 184 ? 16.587 -5.250 -14.412 1.00 93.75 184 PRO A CA 1
ATOM 1452 C C . PRO A 1 184 ? 16.525 -6.482 -15.326 1.00 93.75 184 PRO A C 1
ATOM 1454 O O . PRO A 1 184 ? 17.024 -7.535 -14.938 1.00 93.75 184 PRO A O 1
ATOM 1457 N N . ARG A 1 185 ? 15.988 -6.376 -16.556 1.00 92.31 185 ARG A N 1
ATOM 1458 C CA . ARG A 1 185 ? 16.069 -7.467 -17.550 1.00 92.31 185 ARG A CA 1
ATOM 1459 C C . ARG A 1 185 ? 17.520 -7.889 -17.825 1.00 92.31 185 ARG A C 1
ATOM 1461 O O . ARG A 1 185 ? 17.765 -9.078 -17.996 1.00 92.31 185 ARG A O 1
ATOM 1468 N N . GLN A 1 186 ? 18.450 -6.933 -17.847 1.00 92.94 186 GLN A N 1
ATOM 1469 C CA . GLN A 1 186 ? 19.868 -7.167 -18.135 1.00 92.94 186 GLN A CA 1
ATOM 1470 C C . GLN A 1 186 ? 20.669 -7.416 -16.855 1.00 92.94 186 GLN A C 1
ATOM 1472 O O . GLN A 1 186 ? 21.440 -8.363 -16.780 1.00 92.94 186 GLN A O 1
ATOM 1477 N N . THR A 1 187 ? 20.474 -6.577 -15.835 1.00 93.69 187 THR A N 1
ATOM 1478 C CA . THR A 1 187 ? 21.307 -6.583 -14.619 1.00 93.69 187 THR A CA 1
ATOM 1479 C C . THR A 1 187 ? 20.845 -7.582 -13.563 1.00 93.69 187 THR A C 1
ATOM 1481 O O . THR A 1 187 ? 21.558 -7.817 -12.587 1.00 93.69 187 THR A O 1
ATOM 1484 N N . LYS A 1 188 ? 19.617 -8.103 -13.698 1.00 93.25 188 LYS A N 1
ATOM 1485 C CA . LYS A 1 188 ? 18.921 -8.910 -12.685 1.00 93.25 188 LYS A CA 1
ATOM 1486 C C . LYS A 1 188 ? 18.875 -8.259 -11.297 1.00 93.25 188 LYS A C 1
ATOM 1488 O O . LYS A 1 188 ? 18.631 -8.935 -10.305 1.00 93.25 188 LYS A O 1
ATOM 1493 N N . THR A 1 189 ? 19.077 -6.944 -11.221 1.00 92.69 189 THR A N 1
ATOM 1494 C CA . THR A 1 189 ? 19.247 -6.215 -9.965 1.00 92.69 189 THR A CA 1
ATOM 1495 C C . THR A 1 189 ? 18.384 -4.962 -9.957 1.00 92.69 189 THR A C 1
ATOM 1497 O O . THR A 1 189 ? 18.311 -4.237 -10.949 1.00 92.69 189 THR A O 1
ATOM 1500 N N . VAL A 1 190 ? 17.754 -4.683 -8.818 1.00 91.44 190 VAL A N 1
ATOM 1501 C CA . VAL A 1 190 ? 17.021 -3.441 -8.561 1.00 91.44 190 VAL A CA 1
ATOM 1502 C C . VAL A 1 190 ? 17.530 -2.829 -7.262 1.00 91.44 190 VAL A C 1
ATOM 1504 O O . VAL A 1 190 ? 17.347 -3.372 -6.178 1.00 91.44 190 VAL A O 1
ATOM 1507 N N . ASN A 1 191 ? 18.152 -1.660 -7.358 1.00 91.69 191 ASN A N 1
ATOM 1508 C CA . ASN A 1 191 ? 18.561 -0.862 -6.217 1.00 91.69 191 ASN A CA 1
ATOM 1509 C C . ASN A 1 191 ? 17.394 0.006 -5.726 1.00 91.69 191 ASN A C 1
ATOM 1511 O O . ASN A 1 191 ? 17.043 1.028 -6.328 1.00 91.69 191 ASN A O 1
ATOM 1515 N N . LEU A 1 192 ? 16.801 -0.389 -4.599 1.00 87.25 192 LEU A N 1
ATOM 1516 C CA . LEU A 1 192 ? 15.694 0.329 -3.967 1.00 87.25 192 LEU A CA 1
ATOM 1517 C C . LEU A 1 192 ? 16.124 1.712 -3.460 1.00 87.25 192 LEU A C 1
ATOM 1519 O O . LEU A 1 192 ? 15.314 2.637 -3.432 1.00 87.25 192 LEU A O 1
ATOM 1523 N N . GLY A 1 193 ? 17.409 1.896 -3.148 1.00 84.94 193 GLY A N 1
ATOM 1524 C CA . GLY A 1 193 ? 17.995 3.194 -2.825 1.00 84.94 193 GLY A CA 1
ATOM 1525 C C . GLY A 1 193 ? 17.925 4.199 -3.978 1.00 84.94 193 GLY A C 1
ATOM 1526 O O . GLY A 1 193 ? 17.799 5.394 -3.714 1.00 84.94 193 GLY A O 1
ATOM 1527 N N . LEU A 1 194 ? 17.932 3.735 -5.233 1.00 86.06 194 LEU A N 1
ATOM 1528 C CA . LEU A 1 194 ? 17.747 4.563 -6.434 1.00 86.06 194 LEU A CA 1
ATOM 1529 C C . LEU A 1 194 ? 16.273 4.667 -6.865 1.00 86.06 194 LEU A C 1
ATOM 1531 O O . LEU A 1 194 ? 15.909 5.553 -7.637 1.00 86.06 194 LEU A O 1
ATOM 1535 N N . CYS A 1 195 ? 15.395 3.805 -6.346 1.00 85.31 195 CYS A N 1
ATOM 1536 C CA . CYS A 1 195 ? 13.962 3.790 -6.649 1.00 85.31 195 CYS A CA 1
ATOM 1537 C C . CYS A 1 195 ? 13.183 4.850 -5.836 1.00 85.31 195 CYS A C 1
ATOM 1539 O O . CYS A 1 195 ? 12.199 4.559 -5.158 1.00 85.31 195 CYS A O 1
ATOM 1541 N N . ARG A 1 196 ? 13.627 6.114 -5.874 1.00 72.81 196 ARG A N 1
ATOM 1542 C CA . ARG A 1 196 ? 13.031 7.219 -5.102 1.00 72.81 196 ARG A CA 1
ATOM 1543 C C . ARG A 1 196 ? 12.080 8.037 -5.976 1.00 72.81 196 ARG A C 1
ATOM 1545 O O . ARG A 1 196 ? 12.518 8.891 -6.735 1.00 72.81 196 ARG A O 1
ATOM 1552 N N . ALA A 1 197 ? 10.776 7.777 -5.857 1.00 74.00 197 ALA A N 1
ATOM 1553 C CA . ALA A 1 197 ? 9.697 8.542 -6.504 1.00 74.00 197 ALA A CA 1
ATOM 1554 C C . ALA A 1 197 ? 9.649 8.517 -8.051 1.00 74.00 197 ALA A C 1
ATOM 1556 O O . ALA A 1 197 ? 8.966 9.341 -8.651 1.00 74.00 197 ALA A O 1
ATOM 1557 N N . CYS A 1 198 ? 10.307 7.555 -8.712 1.00 86.62 198 CYS A N 1
ATOM 1558 C CA . CYS A 1 198 ? 10.250 7.413 -10.175 1.00 86.62 198 CYS A CA 1
ATOM 1559 C C . CYS A 1 198 ? 8.827 7.110 -10.686 1.00 86.62 198 CYS A C 1
ATOM 1561 O O . CYS A 1 198 ? 8.393 7.668 -11.690 1.00 86.62 198 CYS A O 1
ATOM 1563 N N . SER A 1 199 ? 8.090 6.234 -9.994 1.00 88.50 199 SER A N 1
ATOM 1564 C CA . SER A 1 199 ? 6.702 5.818 -10.285 1.00 88.50 199 SER A CA 1
ATOM 1565 C C . SER A 1 199 ? 6.394 5.233 -11.673 1.00 88.50 199 SER A C 1
ATOM 1567 O O . SER A 1 199 ? 5.301 4.709 -11.831 1.00 88.50 199 SER A O 1
ATOM 1569 N N . LYS A 1 200 ? 7.330 5.200 -12.636 1.00 91.31 200 LYS A N 1
ATOM 1570 C CA . LYS A 1 200 ? 7.096 4.683 -14.002 1.00 91.31 200 LYS A CA 1
ATOM 1571 C C . LYS A 1 200 ? 6.406 3.318 -14.041 1.00 91.31 200 LYS A C 1
ATOM 1573 O O . LYS A 1 200 ? 5.431 3.149 -14.756 1.00 91.31 200 LYS A O 1
ATOM 1578 N N . CYS A 1 201 ? 6.869 2.358 -13.239 1.00 92.06 201 CYS A N 1
ATOM 1579 C CA . CYS A 1 201 ? 6.268 1.023 -13.175 1.00 92.06 201 CYS A CA 1
ATOM 1580 C C . CYS A 1 201 ? 4.810 1.031 -12.688 1.00 92.06 201 CYS A C 1
ATOM 1582 O O . CYS A 1 201 ? 4.024 0.192 -13.113 1.00 92.06 201 CYS A O 1
ATOM 1584 N N . ILE A 1 202 ? 4.450 1.977 -11.818 1.00 91.94 202 ILE A N 1
ATOM 1585 C CA . ILE A 1 202 ? 3.079 2.183 -11.353 1.00 91.94 202 ILE A CA 1
ATOM 1586 C C . ILE A 1 202 ? 2.265 2.899 -12.431 1.00 91.94 202 ILE A C 1
ATOM 1588 O O . ILE A 1 202 ? 1.124 2.520 -12.659 1.00 91.94 202 ILE A O 1
ATOM 1592 N N . SER A 1 203 ? 2.818 3.919 -13.091 1.00 90.88 203 SER A N 1
ATOM 1593 C CA . SER A 1 203 ? 2.118 4.700 -14.120 1.00 90.88 203 SER A CA 1
ATOM 1594 C C . SER A 1 203 ? 1.789 3.871 -15.363 1.00 90.88 203 SER A C 1
ATOM 1596 O O . SER A 1 203 ? 0.704 4.016 -15.910 1.00 90.88 203 SER A O 1
ATOM 1598 N N . GLU A 1 204 ? 2.703 2.988 -15.763 1.00 93.19 204 GLU A N 1
ATOM 1599 C CA . GLU A 1 204 ? 2.626 2.163 -16.978 1.00 93.19 204 GLU A CA 1
ATOM 1600 C C . GLU A 1 204 ? 1.935 0.811 -16.748 1.00 93.19 204 GLU A C 1
ATOM 1602 O O . GLU A 1 204 ? 1.779 0.024 -17.680 1.00 93.19 204 GLU A O 1
ATOM 1607 N N . CYS A 1 205 ? 1.557 0.489 -15.506 1.00 93.56 205 CYS A N 1
ATOM 1608 C CA . CYS A 1 205 ? 0.888 -0.775 -15.223 1.00 93.56 205 CYS A CA 1
ATOM 1609 C C . CYS A 1 205 ? -0.504 -0.793 -15.885 1.00 93.56 205 CYS A C 1
ATOM 1611 O O . CYS A 1 205 ? -1.312 0.088 -15.566 1.00 93.56 205 CYS A O 1
ATOM 1613 N N . PRO A 1 206 ? -0.806 -1.799 -16.735 1.00 93.56 206 PRO A N 1
ATOM 1614 C CA . PRO A 1 206 ? -2.062 -1.858 -17.487 1.00 93.56 206 PRO A CA 1
ATOM 1615 C C . PRO A 1 206 ? -3.275 -2.236 -16.624 1.00 93.56 206 PRO A C 1
ATOM 1617 O O . PRO A 1 206 ? -4.408 -2.113 -17.071 1.00 93.56 206 PRO A O 1
ATOM 1620 N N . VAL A 1 207 ? -3.054 -2.717 -15.398 1.00 93.25 207 VAL A N 1
ATOM 1621 C CA . VAL A 1 207 ? -4.124 -3.115 -14.474 1.00 93.25 207 VAL A CA 1
ATOM 1622 C C . VAL A 1 207 ? -4.614 -1.895 -13.704 1.00 93.25 207 VAL A C 1
ATOM 1624 O O . VAL A 1 207 ? -3.792 -1.107 -13.236 1.00 93.25 207 VAL A O 1
ATOM 1627 N N . GLY A 1 208 ? -5.935 -1.760 -13.553 1.00 84.88 208 GLY A N 1
ATOM 1628 C CA . GLY A 1 208 ? -6.595 -0.660 -12.838 1.00 84.88 208 GLY A CA 1
ATOM 1629 C C . GLY A 1 208 ? -6.398 0.717 -13.473 1.00 84.88 208 GLY A C 1
ATOM 1630 O O . GLY A 1 208 ? -6.253 1.706 -12.747 1.00 84.88 208 GLY A O 1
ATOM 1631 N N . ALA A 1 209 ? -6.198 0.754 -14.796 1.00 66.44 209 ALA A N 1
ATOM 1632 C CA . ALA A 1 209 ? -6.044 1.971 -15.598 1.00 66.44 209 ALA A CA 1
ATOM 1633 C C . ALA A 1 209 ? -7.405 2.608 -15.899 1.00 66.44 209 ALA A C 1
ATOM 1635 O O . ALA A 1 209 ? -8.374 1.843 -16.097 1.00 66.44 209 ALA A O 1
#

Secondary structure (DSSP, 8-state):
-----SSEEE-S-S-HHHHHHHHHHHHHHHHHHH-HHHHHTHHHHHH----S-HHHHHHHH-SEEEEETTEEEEEEE--SSS--HHHHHHHHHHHHHHHHHHHHTT---EEE-TT-TTS-HHHHHHHTTS-EE-TTS-EEBTTTBT-EEEEEEES-TTSS--------------HHHHT-TT-HHHH-EEETTT-SS--HHHHT--TT-

pLDDT: mean 86.73, std 9.98, range [29.33, 96.38]

Radius of gyration: 17.33 Å; chains: 1; bounding box: 40×42×44 Å

Foldseek 3Di:
DDPDQLFAEADLDPDQVVLVCVVPVVLLVVCCVVPVPVSVCVVVLLVDADPDDLQVLLVVQFPAWFDDPQKIKTKQADDDLFDDSVSLSSQQSSQSNSCVNCVVVVQDKDKFHFSRVPDLQLVVCLNRLQEDADSVRQGQGQQRGSRITMMMIHRRGPPYDHDHDNDYGDPNPCQLCVQDPVNCVPVSYDYVSVVPRPSRSVSRRPGND

Sequence (209 aa):
MSENSDYNFIEASTDEKKIEFFGNLMPSIILLRRNPRRFLMRPLRKLYTPSDKISEYVKKNVDDIGEIDGTYVFLHKWKAHSFDPVVFEDTKMFIYRLNKLLAKEGINGKALYPLSPRINLPKLAANAGLGTLSPFGLLVHPEFGPRLFITALTGAGGLLSRNSSRTNGCTSCDKCVEVCPQNPRQTKTVNLGLCRACSKCISECPVGA